Protein AF-A0A409X4N0-F1 (afdb_monomer)

Structure (mmCIF, N/CA/C/O backbone):
data_AF-A0A409X4N0-F1
#
_entry.id   AF-A0A409X4N0-F1
#
loop_
_atom_site.group_PDB
_atom_site.id
_atom_site.type_symbol
_atom_site.label_atom_id
_atom_site.label_alt_id
_atom_site.label_comp_id
_atom_site.label_asym_id
_atom_site.label_entity_id
_atom_site.label_seq_id
_atom_site.pdbx_PDB_ins_code
_atom_site.Cartn_x
_atom_site.Cartn_y
_atom_site.Cartn_z
_atom_site.occupancy
_atom_site.B_iso_or_equiv
_atom_site.auth_seq_id
_atom_site.auth_comp_id
_atom_site.auth_asym_id
_atom_site.auth_atom_id
_atom_site.pdbx_PDB_model_num
ATOM 1 N N . MET A 1 1 ? 10.939 -9.815 -24.290 1.00 54.25 1 MET A N 1
ATOM 2 C CA . MET A 1 1 ? 10.694 -10.052 -22.853 1.00 54.25 1 MET A CA 1
ATOM 3 C C . MET A 1 1 ? 10.946 -8.741 -22.140 1.00 54.25 1 MET A C 1
ATOM 5 O O . MET A 1 1 ? 11.947 -8.122 -22.487 1.00 54.25 1 MET A O 1
ATOM 9 N N . PRO A 1 2 ? 10.047 -8.267 -21.263 1.00 66.56 2 PRO A N 1
ATOM 10 C CA . PRO A 1 2 ? 10.324 -7.069 -20.478 1.00 66.56 2 PRO A CA 1
ATOM 11 C C . PRO A 1 2 ? 11.626 -7.279 -19.693 1.00 66.56 2 PRO A C 1
ATOM 13 O O . PRO A 1 2 ? 11.880 -8.379 -19.197 1.00 66.56 2 PRO A O 1
ATOM 16 N N . ASN A 1 3 ? 12.479 -6.254 -19.643 1.00 82.56 3 ASN A N 1
ATOM 17 C CA . ASN A 1 3 ? 13.713 -6.270 -18.858 1.00 82.56 3 ASN A CA 1
ATOM 18 C C . ASN A 1 3 ? 13.348 -6.136 -17.378 1.00 82.56 3 ASN A C 1
ATOM 20 O O . ASN A 1 3 ? 13.372 -5.048 -16.811 1.00 82.56 3 ASN A O 1
ATOM 24 N N . LEU A 1 4 ? 12.941 -7.252 -16.785 1.00 90.44 4 LEU A N 1
ATOM 25 C CA . LEU A 1 4 ? 12.539 -7.318 -15.389 1.00 90.44 4 LEU A CA 1
ATOM 26 C C . LEU A 1 4 ? 13.761 -7.148 -14.492 1.00 90.44 4 LEU A C 1
ATOM 28 O O . LEU A 1 4 ? 14.797 -7.786 -14.698 1.00 90.44 4 LEU A O 1
ATOM 32 N N . LEU A 1 5 ? 13.624 -6.300 -13.479 1.00 92.38 5 LEU A N 1
ATOM 33 C CA . LEU A 1 5 ? 14.653 -6.113 -12.472 1.00 92.38 5 LEU A CA 1
ATOM 34 C C . LEU A 1 5 ? 14.622 -7.291 -11.498 1.00 92.38 5 LEU A C 1
ATOM 36 O O . LEU A 1 5 ? 13.558 -7.781 -11.115 1.00 92.38 5 LEU A O 1
ATOM 40 N N . THR A 1 6 ? 15.795 -7.746 -11.064 1.00 93.75 6 THR A N 1
ATOM 41 C CA . THR A 1 6 ? 15.869 -8.669 -9.927 1.00 93.75 6 THR A CA 1
ATOM 42 C C . THR A 1 6 ? 15.438 -7.938 -8.658 1.00 93.75 6 THR A C 1
ATOM 44 O O . THR A 1 6 ? 15.589 -6.720 -8.562 1.00 93.75 6 THR A O 1
ATOM 47 N N . GLN A 1 7 ? 14.951 -8.675 -7.656 1.00 91.81 7 GLN A N 1
ATOM 48 C CA . GLN A 1 7 ? 14.554 -8.084 -6.374 1.00 91.81 7 GLN A CA 1
ATOM 49 C C . GLN A 1 7 ? 15.674 -7.217 -5.773 1.00 91.81 7 GLN A C 1
ATOM 51 O O . GLN A 1 7 ? 15.432 -6.090 -5.358 1.00 91.81 7 GLN A O 1
ATOM 56 N N . HIS A 1 8 ? 16.917 -7.704 -5.805 1.00 94.19 8 HIS A N 1
ATOM 57 C CA . HIS A 1 8 ? 18.063 -6.966 -5.276 1.00 94.19 8 HIS A CA 1
ATOM 58 C C . HIS A 1 8 ? 18.343 -5.654 -6.031 1.00 94.19 8 HIS A C 1
ATOM 60 O O . HIS A 1 8 ? 18.728 -4.659 -5.420 1.00 94.19 8 HIS A O 1
ATOM 66 N N . GLU A 1 9 ? 18.160 -5.633 -7.355 1.00 94.94 9 GLU A N 1
ATOM 67 C CA . GLU A 1 9 ? 18.330 -4.413 -8.152 1.00 94.94 9 GLU A CA 1
ATOM 68 C C . GLU A 1 9 ? 17.191 -3.417 -7.903 1.00 94.94 9 GLU A C 1
ATOM 70 O O . GLU A 1 9 ? 17.450 -2.225 -7.749 1.00 94.94 9 GLU A O 1
ATOM 75 N N . LEU A 1 10 ? 15.951 -3.902 -7.793 1.00 93.25 10 LEU A N 1
ATOM 76 C CA . LEU A 1 10 ? 14.793 -3.087 -7.426 1.00 93.25 10 LEU A CA 1
ATOM 77 C C . LEU A 1 10 ? 15.008 -2.416 -6.063 1.00 93.25 10 LEU A C 1
ATOM 79 O O . LEU A 1 10 ? 14.938 -1.193 -5.963 1.00 93.25 1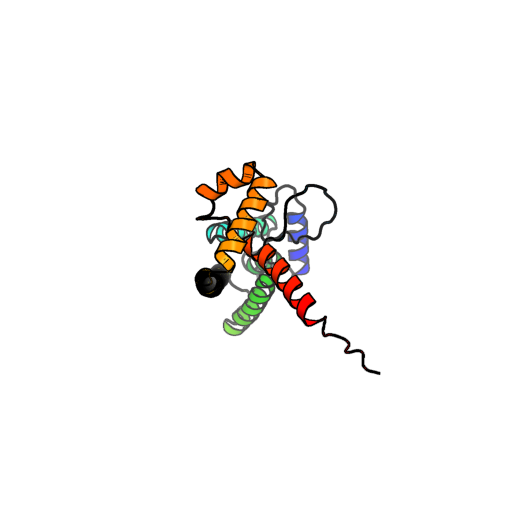0 LEU A O 1
ATOM 83 N N . GLU A 1 11 ? 15.357 -3.192 -5.034 1.00 92.19 11 GLU A N 1
ATOM 84 C CA . GLU A 1 11 ? 15.616 -2.676 -3.684 1.00 92.19 11 GLU A CA 1
ATOM 85 C C . GLU A 1 11 ? 16.748 -1.645 -3.681 1.00 92.19 11 GLU A C 1
ATOM 87 O O . GLU A 1 11 ? 16.621 -0.579 -3.079 1.00 92.19 11 GLU A O 1
ATOM 92 N N . ARG A 1 12 ? 17.844 -1.914 -4.401 1.00 93.69 12 ARG A N 1
ATOM 93 C CA . ARG A 1 12 ? 18.971 -0.982 -4.523 1.00 93.69 12 ARG A CA 1
ATOM 94 C C . ARG A 1 12 ? 18.541 0.362 -5.111 1.00 93.69 12 ARG A C 1
ATOM 96 O O . ARG A 1 12 ? 18.966 1.406 -4.608 1.00 93.69 12 ARG A O 1
ATOM 103 N N . ARG A 1 13 ? 17.724 0.352 -6.169 1.00 93.00 13 ARG A N 1
ATOM 104 C CA . ARG A 1 13 ? 17.227 1.580 -6.808 1.00 93.00 13 ARG A CA 1
ATOM 105 C C . ARG A 1 13 ? 16.288 2.352 -5.892 1.00 93.00 13 ARG A C 1
ATOM 107 O O . ARG A 1 13 ? 16.496 3.548 -5.704 1.00 93.00 13 ARG A O 1
ATOM 114 N N . LEU A 1 14 ? 15.340 1.666 -5.255 1.00 90.06 14 LEU A N 1
ATOM 115 C CA . LEU A 1 14 ? 14.408 2.294 -4.318 1.00 90.06 14 LEU A CA 1
ATOM 116 C C . LEU A 1 14 ? 15.128 2.884 -3.106 1.00 90.06 14 LEU A C 1
ATOM 118 O O . LEU A 1 14 ? 14.854 4.019 -2.731 1.00 90.06 14 LEU A O 1
ATOM 122 N N . LEU A 1 15 ? 16.107 2.178 -2.535 1.00 88.81 15 LEU A N 1
ATOM 123 C CA . LEU A 1 15 ? 16.914 2.704 -1.431 1.00 88.81 15 LEU A CA 1
ATOM 124 C C . LEU A 1 15 ? 17.677 3.967 -1.843 1.00 88.81 15 LEU A C 1
ATOM 126 O O . LEU A 1 15 ? 17.677 4.958 -1.111 1.00 88.81 15 LEU A O 1
ATOM 130 N N . ARG A 1 16 ? 18.273 3.974 -3.041 1.00 88.56 16 ARG A N 1
ATOM 131 C CA . ARG A 1 16 ? 18.931 5.168 -3.587 1.00 88.56 16 ARG A CA 1
ATOM 132 C C . ARG A 1 16 ? 17.949 6.327 -3.759 1.00 88.56 16 ARG A C 1
ATOM 134 O O . ARG A 1 16 ? 18.303 7.456 -3.428 1.00 88.56 16 ARG A O 1
ATOM 141 N N . TRP A 1 17 ? 16.738 6.050 -4.239 1.00 86.75 17 TRP A N 1
ATOM 142 C CA . TRP A 1 17 ? 15.684 7.051 -4.386 1.00 86.75 17 TRP A CA 1
ATOM 143 C C . TRP A 1 17 ? 15.259 7.611 -3.025 1.00 86.75 17 TRP A C 1
ATOM 145 O O . TRP A 1 17 ? 15.303 8.822 -2.847 1.00 86.75 17 TRP A O 1
ATOM 155 N N . THR A 1 18 ? 15.000 6.765 -2.019 1.00 84.56 18 THR A N 1
ATOM 156 C CA . THR A 1 18 ? 14.634 7.202 -0.652 1.00 84.56 18 THR A CA 1
ATOM 157 C C . THR A 1 18 ? 15.699 8.039 0.055 1.00 84.56 18 THR A C 1
ATOM 159 O O . THR A 1 18 ? 15.373 8.825 0.941 1.00 84.56 18 THR A O 1
ATOM 162 N N . GLY A 1 19 ? 16.970 7.898 -0.333 1.00 79.44 19 GLY A N 1
ATOM 163 C CA . GLY A 1 19 ? 18.065 8.736 0.159 1.00 79.44 19 GLY A CA 1
ATOM 164 C C . GLY A 1 19 ? 18.111 10.140 -0.459 1.00 79.44 19 GLY A C 1
ATOM 165 O O . GLY A 1 19 ? 18.920 10.962 -0.029 1.00 79.44 19 GLY A O 1
ATOM 166 N N . SER A 1 20 ? 17.278 10.424 -1.465 1.00 78.88 20 SER A N 1
ATOM 167 C CA . SER A 1 20 ? 17.187 11.731 -2.118 1.00 78.88 20 SER A CA 1
ATOM 168 C C . SER A 1 20 ? 16.392 12.727 -1.272 1.00 78.88 20 SER A C 1
ATOM 170 O O . SER A 1 20 ? 15.391 12.391 -0.643 1.00 78.88 20 SER A O 1
ATOM 172 N N . SER A 1 21 ? 16.796 13.998 -1.302 1.00 69.06 21 SER A N 1
ATOM 173 C CA . SER A 1 21 ? 16.109 15.098 -0.608 1.00 69.06 21 SER A CA 1
ATOM 174 C C . SER A 1 21 ? 14.713 15.412 -1.159 1.00 69.06 21 SER A C 1
ATOM 176 O O . SER A 1 21 ? 13.980 16.188 -0.551 1.00 69.06 21 SER A O 1
ATOM 178 N N . LEU A 1 22 ? 14.353 14.832 -2.306 1.00 65.75 22 LEU A N 1
ATOM 179 C CA . LEU A 1 22 ? 13.091 15.068 -3.009 1.00 65.75 22 LEU A CA 1
ATOM 180 C C . LEU A 1 22 ? 11.971 14.103 -2.595 1.00 65.75 22 LEU A C 1
ATOM 182 O O . LEU A 1 22 ? 10.848 14.252 -3.069 1.00 65.75 22 LEU A O 1
ATOM 186 N N . VAL A 1 23 ? 12.251 13.129 -1.724 1.00 66.06 23 VAL A N 1
ATOM 187 C CA . VAL A 1 23 ? 11.271 12.102 -1.352 1.00 66.06 23 VAL A CA 1
ATOM 188 C C . VAL A 1 23 ? 10.312 12.617 -0.278 1.00 66.06 23 VAL A C 1
ATOM 190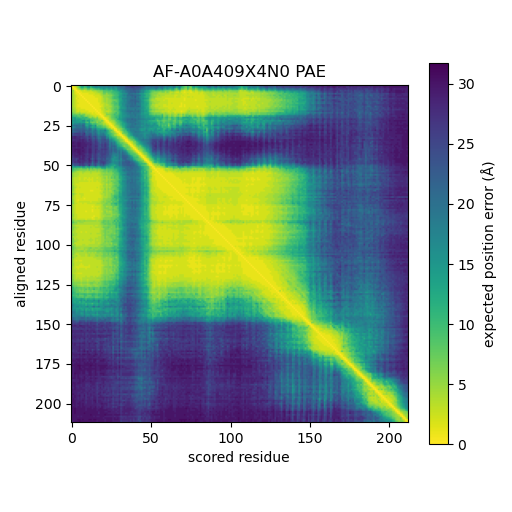 O O . VAL A 1 23 ? 10.757 12.970 0.821 1.00 66.06 23 VAL A O 1
ATOM 193 N N . PRO A 1 24 ? 8.991 12.637 -0.543 1.00 63.56 24 PRO A N 1
ATOM 194 C CA . PRO A 1 24 ? 8.014 12.994 0.472 1.00 63.56 24 PRO A CA 1
ATOM 195 C C . PRO A 1 24 ? 8.033 11.960 1.608 1.00 63.56 24 PRO A C 1
ATOM 197 O O . PRO A 1 24 ? 7.937 10.755 1.377 1.00 63.56 24 PRO A O 1
ATOM 200 N N . ARG A 1 25 ? 8.150 12.424 2.857 1.00 61.56 25 ARG A N 1
ATOM 201 C CA . ARG A 1 25 ? 8.042 11.561 4.041 1.00 61.56 25 ARG A CA 1
ATOM 202 C C . ARG A 1 25 ? 6.578 11.424 4.430 1.00 61.56 25 ARG A C 1
ATOM 204 O O . ARG A 1 25 ? 5.942 12.420 4.772 1.00 61.56 25 ARG A O 1
ATOM 211 N N . TYR A 1 26 ? 6.054 10.204 4.383 1.00 51.50 26 TYR A N 1
ATOM 212 C CA . TYR A 1 26 ? 4.672 9.925 4.760 1.00 51.50 26 TYR A CA 1
ATOM 213 C C . TYR A 1 26 ? 4.580 9.320 6.168 1.00 51.50 26 TYR A C 1
ATOM 215 O O . TYR A 1 26 ? 5.348 8.415 6.497 1.00 51.50 26 TYR A O 1
ATOM 223 N N . PRO A 1 27 ? 3.608 9.763 6.989 1.00 50.09 27 PRO A N 1
ATOM 224 C CA . PRO A 1 27 ? 3.460 9.336 8.383 1.00 50.09 27 PRO A CA 1
ATOM 225 C C . PRO A 1 27 ? 3.051 7.863 8.546 1.00 50.09 27 PRO A C 1
ATOM 227 O O . PRO A 1 27 ? 3.147 7.329 9.646 1.00 50.09 27 PRO A O 1
ATOM 230 N N . PHE A 1 28 ? 2.648 7.182 7.468 1.00 47.69 28 PHE A N 1
ATOM 231 C CA . PHE A 1 28 ? 2.398 5.736 7.466 1.00 47.69 28 PHE A CA 1
ATOM 232 C C . PHE A 1 28 ? 3.683 4.894 7.634 1.00 47.69 28 PHE A C 1
ATOM 234 O O . PHE A 1 28 ? 3.588 3.680 7.804 1.00 47.69 28 PHE A O 1
ATOM 241 N N . PHE A 1 29 ? 4.873 5.515 7.582 1.00 47.31 29 PHE A N 1
ATOM 242 C CA . PHE A 1 29 ? 6.166 4.819 7.483 1.00 47.31 29 PHE A CA 1
ATOM 243 C C . PHE A 1 29 ? 7.183 5.137 8.586 1.00 47.31 29 PHE A C 1
ATOM 245 O O . PHE A 1 29 ? 8.236 4.498 8.618 1.00 47.31 29 PHE A O 1
ATOM 252 N N . ASP A 1 30 ? 6.897 6.058 9.510 1.00 39.72 30 ASP A N 1
ATOM 253 C CA . ASP A 1 30 ? 7.799 6.319 10.635 1.00 39.72 30 ASP A CA 1
ATOM 254 C C . ASP A 1 30 ? 7.531 5.324 11.775 1.00 39.72 30 ASP A C 1
ATOM 256 O O . ASP A 1 30 ? 6.522 5.388 12.477 1.00 39.72 30 ASP A O 1
ATOM 260 N N . SER A 1 31 ? 8.466 4.392 11.980 1.00 37.12 31 SER A N 1
ATOM 261 C CA . SER A 1 31 ? 8.562 3.667 13.250 1.00 37.12 31 SER A CA 1
ATOM 262 C C . SER A 1 31 ? 9.133 4.604 14.324 1.00 37.12 31 SER A C 1
ATOM 264 O O . SER A 1 31 ? 10.061 5.357 14.027 1.00 37.12 31 SER A O 1
ATOM 266 N N . PRO A 1 32 ? 8.688 4.528 15.592 1.00 39.56 32 PRO A N 1
ATOM 267 C CA . PRO A 1 32 ? 9.195 5.359 16.693 1.00 39.56 32 PRO A CA 1
ATOM 268 C C . PRO A 1 32 ? 10.659 5.074 17.110 1.00 39.56 32 PRO A C 1
ATOM 270 O O . PRO A 1 32 ? 11.069 5.412 18.218 1.00 39.56 32 PRO A O 1
ATOM 273 N N . SER A 1 33 ? 11.481 4.465 16.254 1.00 44.62 33 SER A N 1
ATOM 274 C CA . SER A 1 33 ? 12.851 4.057 16.565 1.00 44.62 33 SER A CA 1
ATOM 275 C C . SER A 1 33 ? 13.893 4.872 15.794 1.00 44.62 33 SER A C 1
ATOM 277 O O . SER A 1 33 ? 14.649 4.339 14.985 1.00 44.62 33 SER A O 1
ATOM 279 N N . SER A 1 34 ? 13.991 6.164 16.089 1.00 34.00 34 SER A N 1
ATOM 280 C CA . SER A 1 34 ? 15.295 6.829 16.072 1.00 34.00 34 SER A CA 1
ATOM 281 C C . SER A 1 34 ? 15.384 7.751 17.280 1.00 34.00 34 SER A C 1
ATOM 283 O O . SER A 1 34 ? 14.932 8.896 17.275 1.00 34.00 34 SER A O 1
ATOM 285 N N . SER A 1 35 ? 15.937 7.214 18.360 1.00 43.81 35 SER A N 1
ATOM 286 C CA . SER A 1 35 ? 16.471 7.998 19.463 1.00 43.81 35 SER A CA 1
ATOM 287 C C . SER A 1 35 ? 17.427 9.066 18.916 1.00 43.81 35 SER A C 1
ATOM 289 O O . SER A 1 35 ? 18.250 8.772 18.054 1.00 43.81 35 SER A O 1
ATOM 291 N N . HIS A 1 36 ? 17.319 10.272 19.484 1.00 39.34 36 HIS A N 1
ATOM 292 C CA . HIS A 1 36 ? 18.104 11.492 19.231 1.00 39.34 36 HIS A CA 1
ATOM 293 C C . HIS A 1 36 ? 17.496 12.521 18.268 1.00 39.34 36 HIS A C 1
ATOM 295 O O . HIS A 1 36 ? 18.095 12.875 17.266 1.00 39.34 36 HIS A O 1
ATOM 301 N N . THR A 1 37 ? 16.386 13.136 18.681 1.00 34.84 37 THR A N 1
ATOM 302 C CA . THR A 1 37 ? 16.318 14.609 18.751 1.00 34.84 37 THR A CA 1
ATOM 303 C C . THR A 1 37 ? 15.255 15.011 19.765 1.00 34.84 37 THR A C 1
ATOM 305 O O . THR A 1 37 ? 14.089 14.652 19.643 1.00 34.84 37 THR A O 1
ATOM 308 N N . SER A 1 38 ? 15.684 15.720 20.804 1.00 36.00 38 SER A N 1
ATOM 309 C CA . SER A 1 38 ? 14.849 16.213 21.892 1.00 36.00 38 SER A CA 1
ATOM 310 C C . SER A 1 38 ? 13.883 17.291 21.398 1.00 36.00 38 SER A C 1
ATOM 312 O O . SER A 1 38 ? 14.220 18.468 21.424 1.00 36.00 38 SER A O 1
ATOM 314 N N . TYR A 1 39 ? 12.675 16.901 20.999 1.00 32.56 39 TYR A N 1
ATOM 315 C CA . TYR A 1 39 ? 11.511 17.782 21.034 1.00 32.56 39 TYR A CA 1
ATOM 316 C C . TYR A 1 39 ? 10.329 17.013 21.617 1.00 32.56 39 TYR A C 1
ATOM 318 O O . TYR A 1 39 ? 9.879 15.994 21.103 1.00 32.56 39 TYR A O 1
ATOM 326 N N . SER A 1 40 ? 9.888 17.495 22.767 1.00 34.75 40 SER A N 1
ATOM 327 C CA . SER A 1 40 ? 8.794 16.988 23.574 1.00 34.75 40 SER A CA 1
ATOM 328 C C . SER A 1 40 ? 7.456 17.186 22.868 1.00 34.75 40 SER A C 1
ATOM 330 O O . SER A 1 40 ? 6.981 18.313 22.804 1.00 34.75 40 SER A O 1
ATOM 332 N N . TYR A 1 41 ? 6.812 16.096 22.443 1.00 33.00 41 TYR A N 1
ATOM 333 C CA . TYR A 1 41 ? 5.353 16.012 22.332 1.00 33.00 41 TYR A CA 1
ATOM 334 C C . TYR A 1 41 ? 4.843 14.622 22.732 1.00 33.00 41 TYR A C 1
ATOM 336 O O . TYR A 1 41 ? 5.563 13.627 22.712 1.00 33.00 41 TYR A O 1
ATOM 344 N N . ALA A 1 42 ? 3.606 14.628 23.217 1.00 35.72 42 ALA A N 1
ATOM 345 C CA . ALA A 1 42 ? 2.988 13.641 24.083 1.00 35.72 42 ALA A CA 1
ATOM 346 C C . ALA A 1 42 ? 2.635 12.301 23.410 1.00 35.72 42 ALA A C 1
ATOM 348 O O . ALA A 1 42 ? 2.077 12.266 22.322 1.00 35.72 42 ALA A O 1
ATOM 349 N N . ALA A 1 43 ? 2.900 11.233 24.167 1.00 32.97 43 ALA A N 1
ATOM 350 C CA . ALA A 1 43 ? 2.096 10.026 24.369 1.00 32.97 43 ALA A CA 1
ATOM 351 C C . ALA A 1 43 ? 1.340 9.404 23.173 1.00 32.97 43 ALA A C 1
ATOM 353 O O . ALA A 1 43 ? 0.299 9.891 22.744 1.00 32.97 43 ALA A O 1
ATOM 354 N N . SER A 1 44 ? 1.792 8.199 22.808 1.00 36.00 44 SER A N 1
ATOM 355 C CA . SER A 1 44 ? 0.953 7.037 22.482 1.00 36.00 44 SER A CA 1
ATOM 356 C C . SER A 1 44 ? -0.232 7.297 21.546 1.00 36.00 44 SER A C 1
ATOM 358 O O . SER A 1 44 ? -1.386 7.150 21.945 1.00 36.00 44 SER A O 1
ATOM 360 N N . GLN A 1 45 ? 0.048 7.618 20.284 1.00 33.81 45 GLN A N 1
ATOM 361 C CA . GLN A 1 45 ? -0.933 7.425 19.221 1.00 33.81 45 GLN A CA 1
ATOM 362 C C . GLN A 1 45 ? -0.761 6.033 18.628 1.00 33.81 45 GLN A C 1
ATOM 364 O O . GLN A 1 45 ? 0.282 5.669 18.098 1.00 33.81 45 GLN A O 1
ATOM 369 N N . SER A 1 46 ? -1.813 5.237 18.738 1.00 34.03 46 SER A N 1
ATOM 370 C CA . SER A 1 46 ? -2.045 4.063 17.913 1.00 34.03 46 SER A CA 1
ATOM 371 C C . SER A 1 46 ? -1.972 4.510 16.447 1.00 34.03 46 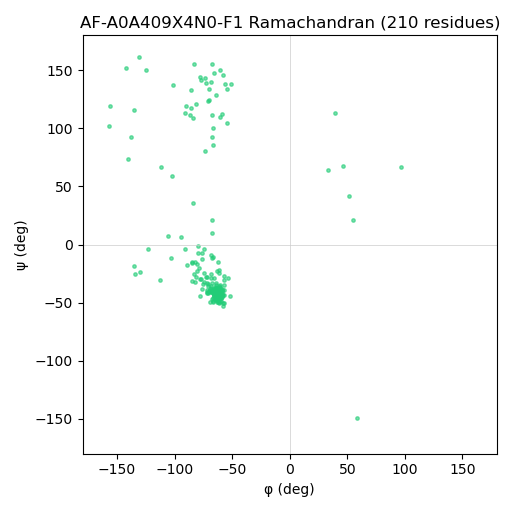SER A C 1
ATOM 373 O O . SER A 1 46 ? -2.885 5.168 15.961 1.00 34.03 46 SER A O 1
ATOM 375 N N . HIS A 1 47 ? -0.875 4.202 15.752 1.00 42.66 47 HIS A N 1
ATOM 376 C CA . HIS A 1 47 ? -0.567 4.690 14.396 1.00 42.66 47 HIS A CA 1
ATOM 377 C C . HIS A 1 47 ? -1.500 4.161 13.286 1.00 42.66 47 HIS A C 1
ATOM 379 O O . HIS A 1 47 ? -1.278 4.427 12.112 1.00 42.66 47 HIS A O 1
ATOM 385 N N . LEU A 1 48 ? -2.598 3.490 13.641 1.00 41.97 48 LEU A N 1
ATOM 386 C CA . LEU A 1 48 ? -3.739 3.254 12.751 1.00 41.97 48 LEU A CA 1
ATOM 387 C C . LEU A 1 48 ? -4.700 4.455 12.748 1.00 41.97 48 LEU A C 1
ATOM 389 O O . LEU A 1 48 ? -5.918 4.286 12.704 1.00 41.97 48 LEU A O 1
ATOM 393 N N . ALA A 1 49 ? -4.165 5.675 12.838 1.00 40.91 49 ALA A N 1
ATOM 394 C CA . ALA A 1 49 ? -4.941 6.900 12.740 1.00 40.91 49 ALA A CA 1
ATOM 395 C C . ALA A 1 49 ? -5.500 7.024 11.317 1.00 40.91 49 ALA A C 1
ATOM 397 O O . ALA A 1 49 ? -4.878 7.630 10.458 1.00 40.91 49 ALA A O 1
ATOM 398 N N . SER A 1 50 ? -6.658 6.394 11.089 1.00 47.38 50 SER A N 1
ATOM 399 C CA . SER A 1 50 ? -7.658 6.720 10.072 1.00 47.38 50 SER A CA 1
ATOM 400 C C . SER A 1 50 ? -7.066 7.277 8.775 1.00 47.38 50 SER A C 1
ATOM 402 O O . SER A 1 50 ? -7.314 8.436 8.446 1.00 47.38 50 SER A O 1
ATOM 404 N N . GLY A 1 51 ? -6.280 6.476 8.047 1.00 56.00 51 GLY A N 1
ATOM 405 C CA . GLY A 1 51 ? -5.831 6.868 6.714 1.00 56.00 51 GLY A CA 1
ATOM 406 C C . GLY A 1 51 ? -7.064 7.110 5.852 1.00 56.00 51 GLY A C 1
ATOM 407 O O . GLY A 1 51 ? -7.829 6.173 5.601 1.00 56.00 51 GLY A O 1
ATOM 408 N N . SER A 1 52 ? -7.302 8.367 5.468 1.00 70.31 52 SER A N 1
ATOM 409 C CA . SER A 1 52 ? -8.378 8.680 4.535 1.00 70.31 52 SER A CA 1
ATOM 410 C C . SER A 1 52 ? -8.099 7.939 3.229 1.00 70.31 52 SER A C 1
ATOM 412 O O . SER A 1 52 ? -6.942 7.734 2.851 1.00 70.31 52 SER A O 1
ATOM 414 N N . ILE A 1 53 ? -9.147 7.565 2.496 1.00 77.56 53 ILE A N 1
ATOM 415 C CA . ILE A 1 53 ? -8.997 7.029 1.137 1.00 77.56 53 ILE A CA 1
ATOM 416 C C . ILE A 1 53 ? -8.168 7.980 0.250 1.00 77.56 53 ILE A C 1
ATOM 418 O O . ILE A 1 53 ? -7.442 7.536 -0.638 1.00 77.56 53 ILE A O 1
ATOM 422 N N . ASP A 1 54 ? -8.218 9.283 0.538 1.00 81.19 54 ASP A N 1
ATOM 423 C CA . ASP A 1 54 ? -7.424 10.314 -0.129 1.00 81.19 54 ASP A CA 1
ATOM 424 C C . ASP A 1 54 ? -5.927 10.184 0.166 1.00 81.19 54 ASP A C 1
ATOM 426 O O . ASP A 1 54 ? -5.107 10.316 -0.744 1.00 81.19 54 ASP A O 1
ATOM 430 N N . ASP A 1 55 ? -5.562 9.853 1.407 1.00 84.88 55 ASP A N 1
ATOM 431 C CA . ASP A 1 55 ? -4.169 9.627 1.795 1.00 84.88 55 ASP A CA 1
ATOM 432 C C . ASP A 1 55 ? -3.603 8.387 1.097 1.00 84.88 55 ASP A C 1
ATOM 434 O O . ASP A 1 55 ? -2.460 8.394 0.640 1.00 84.88 55 ASP A O 1
ATOM 438 N N . LEU A 1 56 ? -4.427 7.343 0.951 1.00 87.50 56 LEU A N 1
ATOM 439 C CA . LEU A 1 56 ? -4.059 6.140 0.210 1.00 87.50 56 LEU A CA 1
ATOM 440 C C . LEU A 1 56 ? -3.861 6.432 -1.282 1.00 87.50 56 LEU A C 1
ATOM 442 O O . LEU A 1 56 ? -2.886 5.972 -1.872 1.00 87.50 56 LEU A O 1
ATOM 446 N N . ASN A 1 57 ? -4.760 7.201 -1.904 1.00 90.88 57 ASN A N 1
ATOM 447 C CA . ASN A 1 57 ? -4.624 7.578 -3.313 1.00 90.88 57 ASN A CA 1
ATOM 448 C C . ASN A 1 57 ? -3.372 8.427 -3.552 1.00 90.88 57 ASN A C 1
ATOM 450 O O . ASN A 1 57 ? -2.666 8.209 -4.535 1.00 90.88 57 ASN A O 1
ATOM 454 N N . ARG A 1 58 ? -3.080 9.365 -2.644 1.00 89.25 58 ARG A N 1
ATOM 455 C CA . ARG A 1 58 ? -1.851 10.155 -2.695 1.00 89.25 58 ARG A CA 1
ATOM 456 C C . ARG A 1 58 ? -0.623 9.252 -2.605 1.00 89.25 58 ARG A C 1
ATOM 458 O O . ARG A 1 58 ? 0.230 9.324 -3.477 1.00 89.25 58 ARG A O 1
ATOM 465 N N . TRP A 1 59 ? -0.594 8.341 -1.634 1.00 89.62 59 TRP A N 1
ATOM 466 C CA . TRP A 1 59 ? 0.506 7.392 -1.484 1.00 89.62 59 TRP A CA 1
ATOM 467 C C . TRP A 1 59 ? 0.710 6.504 -2.723 1.00 89.62 59 TRP A C 1
ATOM 469 O O . TRP A 1 59 ? 1.842 6.304 -3.157 1.00 89.62 59 TRP A O 1
ATOM 479 N N . LEU A 1 60 ? -0.371 5.999 -3.328 1.00 93.88 60 LEU A N 1
ATOM 480 C CA . LEU A 1 60 ? -0.297 5.214 -4.566 1.00 93.88 60 LEU A CA 1
ATOM 481 C C . LEU A 1 60 ? 0.347 6.006 -5.710 1.00 93.88 60 LEU A C 1
ATOM 483 O O . LEU A 1 60 ? 1.129 5.444 -6.473 1.00 93.88 60 LEU A O 1
ATOM 487 N N . TYR A 1 61 ? 0.047 7.302 -5.806 1.00 93.75 61 TYR A N 1
ATOM 488 C CA . TYR A 1 61 ? 0.680 8.186 -6.780 1.00 93.75 61 TYR A CA 1
ATOM 489 C C . TYR A 1 61 ? 2.183 8.348 -6.514 1.00 93.75 61 TYR A C 1
ATOM 491 O O . TYR A 1 61 ? 2.978 8.303 -7.448 1.00 93.75 61 TYR A O 1
ATOM 499 N N . ASP A 1 62 ? 2.607 8.468 -5.254 1.00 89.94 62 ASP A N 1
ATOM 500 C CA . ASP A 1 62 ? 4.038 8.553 -4.934 1.00 89.94 62 ASP A CA 1
ATOM 501 C C . ASP A 1 62 ? 4.785 7.251 -5.232 1.00 89.94 62 ASP A C 1
ATOM 503 O O . ASP A 1 62 ? 5.944 7.289 -5.633 1.00 89.94 62 ASP A O 1
ATOM 507 N N . VAL A 1 63 ? 4.129 6.098 -5.071 1.00 93.12 63 VAL A N 1
ATOM 508 C CA . VAL A 1 63 ? 4.682 4.801 -5.485 1.00 93.12 63 VAL A CA 1
ATOM 509 C C . VAL A 1 63 ? 4.872 4.753 -7.000 1.00 93.12 63 VAL A C 1
ATOM 511 O O . VAL A 1 63 ? 5.932 4.333 -7.465 1.00 93.12 63 VAL A O 1
ATOM 514 N N . GLU A 1 64 ? 3.876 5.199 -7.770 1.00 95.50 64 GLU A N 1
ATOM 515 C CA . GLU A 1 64 ? 3.970 5.290 -9.233 1.00 95.50 64 GLU A CA 1
ATOM 516 C C . GLU A 1 64 ? 5.108 6.233 -9.656 1.00 95.50 64 GLU A C 1
ATOM 518 O O . GLU A 1 64 ? 5.877 5.896 -10.558 1.00 95.50 64 GLU A O 1
ATOM 523 N N . LEU A 1 65 ? 5.256 7.371 -8.969 1.00 92.19 65 LEU A N 1
ATOM 524 C CA . LEU A 1 65 ? 6.334 8.332 -9.195 1.00 92.19 65 LEU A CA 1
ATOM 525 C C . LEU A 1 65 ? 7.709 7.737 -8.862 1.00 92.19 65 LEU A C 1
ATOM 527 O O . LEU A 1 65 ? 8.623 7.826 -9.674 1.00 92.19 65 LEU A O 1
ATOM 531 N N . ALA A 1 66 ? 7.851 7.077 -7.711 1.00 90.44 66 ALA A N 1
ATOM 532 C CA . ALA A 1 66 ? 9.099 6.435 -7.303 1.00 90.44 66 ALA A CA 1
ATOM 533 C C . ALA A 1 66 ? 9.521 5.334 -8.282 1.00 90.44 66 ALA A C 1
ATOM 535 O O . ALA A 1 66 ? 10.699 5.217 -8.625 1.00 90.44 66 ALA A O 1
ATOM 536 N N . ALA A 1 67 ? 8.561 4.530 -8.745 1.00 94.06 67 ALA A N 1
ATOM 537 C CA . ALA A 1 67 ? 8.810 3.479 -9.719 1.00 94.06 67 ALA A CA 1
ATOM 538 C C . ALA A 1 67 ? 9.236 4.059 -11.074 1.00 94.06 67 ALA A C 1
ATOM 540 O O . ALA A 1 67 ? 10.211 3.584 -11.661 1.00 94.06 67 ALA A O 1
ATOM 541 N N . HIS A 1 68 ? 8.563 5.122 -11.519 1.00 94.50 68 HIS A N 1
ATOM 542 C CA . HIS A 1 68 ? 8.906 5.843 -12.739 1.00 94.50 68 HIS A CA 1
ATOM 543 C C . HIS A 1 68 ? 10.312 6.462 -12.664 1.00 94.50 68 HIS A C 1
ATOM 545 O O . HIS A 1 68 ? 11.129 6.226 -13.548 1.00 94.50 68 HIS A O 1
ATOM 551 N N . ASP A 1 69 ? 10.637 7.178 -11.584 1.00 91.38 69 ASP A N 1
ATOM 552 C CA . ASP A 1 69 ? 11.952 7.804 -11.369 1.00 91.38 69 ASP A CA 1
ATOM 553 C C . ASP A 1 69 ? 13.104 6.788 -11.270 1.00 91.38 69 ASP A C 1
ATOM 555 O O . ASP A 1 69 ? 14.268 7.130 -11.487 1.00 91.38 69 ASP A O 1
ATOM 559 N N . CYS A 1 70 ? 12.796 5.539 -10.912 1.00 92.38 70 CYS A N 1
ATOM 560 C CA . CYS A 1 70 ? 13.760 4.444 -10.810 1.00 92.38 70 CYS A CA 1
ATOM 561 C C . CYS A 1 70 ? 13.858 3.588 -12.087 1.00 92.38 70 CYS A C 1
ATOM 563 O O . CYS A 1 70 ? 14.535 2.549 -12.066 1.00 92.38 70 CYS A O 1
ATOM 565 N N . ASP A 1 71 ? 13.180 3.981 -13.171 1.00 95.25 71 ASP A N 1
ATOM 566 C CA . ASP A 1 71 ? 13.063 3.213 -14.415 1.00 95.25 71 ASP A CA 1
ATOM 567 C C . ASP A 1 71 ? 12.601 1.762 -14.163 1.00 95.25 71 ASP A C 1
ATOM 569 O O . ASP A 1 71 ? 13.155 0.802 -14.713 1.00 95.25 71 ASP A O 1
ATOM 573 N N . ILE A 1 72 ? 11.637 1.580 -13.255 1.00 94.94 72 ILE A N 1
ATOM 574 C CA . ILE A 1 72 ? 11.070 0.269 -12.921 1.00 94.94 72 ILE A CA 1
ATOM 575 C C . ILE A 1 72 ? 9.945 -0.039 -13.921 1.00 94.94 72 ILE A C 1
ATOM 577 O O . ILE A 1 72 ? 9.106 0.822 -14.177 1.00 94.94 72 ILE A O 1
ATOM 581 N N . PRO A 1 73 ? 9.891 -1.250 -14.504 1.00 95.44 73 PRO A N 1
ATOM 582 C CA . PRO A 1 73 ? 8.810 -1.623 -15.410 1.00 95.44 73 PRO A CA 1
ATOM 583 C C . PRO A 1 73 ? 7.462 -1.700 -14.675 1.00 95.44 73 PRO A C 1
ATOM 585 O O . PRO A 1 73 ? 7.397 -2.088 -13.506 1.00 95.44 73 PRO A O 1
ATOM 588 N N . MET A 1 74 ? 6.373 -1.364 -15.374 1.00 94.69 74 MET A N 1
ATOM 589 C CA . MET A 1 74 ? 5.021 -1.278 -14.800 1.00 94.69 74 MET A CA 1
ATOM 590 C C . MET A 1 74 ? 4.561 -2.594 -14.151 1.00 94.69 74 MET A C 1
ATOM 592 O O . MET A 1 74 ? 3.840 -2.590 -13.155 1.00 94.69 74 MET A O 1
ATOM 596 N N . GLU A 1 75 ? 5.034 -3.727 -14.666 1.00 95.25 75 GLU A N 1
ATOM 597 C CA . GLU A 1 75 ? 4.774 -5.066 -14.137 1.00 95.25 75 GLU A CA 1
ATOM 598 C 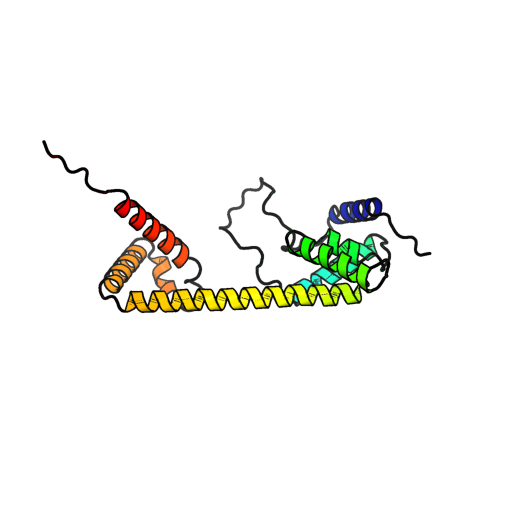C . GLU A 1 75 ? 5.294 -5.264 -12.702 1.00 95.25 75 GLU A C 1
ATOM 600 O O . GLU A 1 75 ? 4.803 -6.138 -11.990 1.00 95.25 75 GLU A O 1
ATOM 605 N N . GLN A 1 76 ? 6.261 -4.451 -12.263 1.00 96.06 76 GLN A N 1
ATOM 606 C CA . GLN A 1 76 ? 6.874 -4.516 -10.933 1.00 96.06 76 GLN A CA 1
ATOM 607 C C . GLN A 1 76 ? 6.409 -3.394 -9.995 1.00 96.06 76 GLN A C 1
ATOM 609 O O . GLN A 1 76 ? 6.909 -3.288 -8.879 1.00 96.06 76 GLN A O 1
ATOM 614 N N . TYR A 1 77 ? 5.427 -2.573 -10.379 1.00 96.62 77 TYR A N 1
ATOM 615 C CA . TYR A 1 77 ? 4.922 -1.504 -9.500 1.00 96.62 77 TYR A CA 1
ATOM 616 C C . TYR A 1 77 ? 4.352 -2.060 -8.191 1.00 96.62 77 TYR A C 1
ATOM 618 O O . TYR A 1 77 ? 4.546 -1.483 -7.123 1.00 96.62 77 TYR A O 1
ATOM 626 N N . THR A 1 78 ? 3.733 -3.239 -8.246 1.00 97.12 78 THR A N 1
ATOM 627 C CA . THR A 1 78 ? 3.267 -3.946 -7.050 1.00 97.12 78 THR A CA 1
ATOM 628 C C . THR A 1 78 ? 4.418 -4.330 -6.116 1.00 97.12 78 THR A C 1
ATOM 630 O O . THR A 1 78 ? 4.277 -4.223 -4.899 1.00 97.12 78 THR A O 1
ATOM 633 N N . ASP A 1 79 ? 5.575 -4.728 -6.655 1.00 95.50 79 ASP A N 1
ATOM 634 C CA . ASP A 1 79 ? 6.769 -5.010 -5.848 1.00 95.50 79 ASP A CA 1
ATOM 635 C C . ASP A 1 79 ? 7.269 -3.754 -5.134 1.00 95.50 79 ASP A C 1
ATOM 637 O O . ASP A 1 79 ? 7.613 -3.808 -3.953 1.00 95.50 79 ASP A O 1
ATOM 641 N N . VAL A 1 80 ? 7.252 -2.614 -5.831 1.00 95.25 80 VAL A N 1
ATOM 642 C CA . VAL A 1 80 ? 7.615 -1.310 -5.264 1.00 95.25 80 VAL A CA 1
ATOM 643 C C . VAL A 1 80 ? 6.665 -0.928 -4.131 1.00 95.25 80 VAL A C 1
ATOM 645 O O . VAL A 1 80 ? 7.112 -0.562 -3.046 1.00 95.25 80 VAL A O 1
ATOM 648 N N . ALA A 1 81 ? 5.355 -1.058 -4.348 1.00 95.25 81 ALA A N 1
ATOM 649 C CA . ALA A 1 81 ? 4.357 -0.767 -3.327 1.00 95.25 81 ALA A CA 1
ATOM 650 C C . ALA A 1 81 ? 4.572 -1.627 -2.078 1.00 95.25 81 ALA A C 1
ATOM 652 O O . ALA A 1 81 ? 4.671 -1.100 -0.972 1.00 95.25 81 ALA A O 1
ATOM 653 N N . ILE A 1 82 ? 4.709 -2.944 -2.261 1.00 94.25 82 ILE A N 1
ATOM 654 C CA . ILE A 1 82 ? 4.940 -3.893 -1.171 1.00 94.25 82 ILE A CA 1
ATOM 655 C C . ILE A 1 82 ? 6.249 -3.585 -0.436 1.00 94.25 82 ILE A C 1
ATOM 657 O O . ILE A 1 82 ? 6.266 -3.649 0.789 1.00 94.25 82 ILE A O 1
ATOM 661 N N . PHE A 1 83 ? 7.321 -3.203 -1.135 1.00 91.75 83 PHE A N 1
ATOM 662 C CA . PHE A 1 83 ? 8.578 -2.791 -0.500 1.00 91.75 83 PHE A CA 1
ATOM 663 C C . PHE A 1 83 ? 8.382 -1.625 0.483 1.00 91.75 83 PHE A C 1
ATOM 665 O O . PHE A 1 83 ? 8.986 -1.606 1.561 1.00 91.75 83 PHE A O 1
ATOM 672 N N . PHE A 1 84 ? 7.521 -0.667 0.132 1.00 89.19 84 PHE A N 1
ATOM 673 C CA . PHE A 1 84 ? 7.225 0.471 0.994 1.00 89.19 84 PHE A CA 1
ATOM 674 C C . PHE A 1 84 ? 6.264 0.136 2.137 1.00 89.19 84 PHE A C 1
ATOM 676 O O . PHE A 1 84 ? 6.399 0.732 3.204 1.00 89.19 84 PHE A O 1
ATOM 683 N N . LEU A 1 85 ? 5.348 -0.827 1.974 1.00 88.81 85 LEU A N 1
ATOM 684 C CA . LEU A 1 85 ? 4.441 -1.254 3.048 1.00 88.81 85 LEU A CA 1
ATOM 685 C C . LEU A 1 85 ? 5.208 -1.753 4.285 1.00 88.81 85 LEU A C 1
ATOM 687 O O . LEU A 1 85 ? 6.253 -2.395 4.181 1.00 88.81 85 LEU A O 1
ATOM 691 N N . LYS A 1 86 ? 4.648 -1.509 5.474 1.00 82.25 86 LYS A N 1
ATOM 692 C CA . LYS A 1 86 ? 5.218 -1.908 6.773 1.00 82.25 86 LYS A CA 1
ATOM 693 C C . LYS A 1 86 ? 4.178 -2.606 7.650 1.00 82.25 86 LYS A C 1
ATOM 695 O O . LYS A 1 86 ? 2.977 -2.447 7.437 1.00 82.25 86 LYS A O 1
ATOM 700 N N . GLY A 1 87 ? 4.667 -3.338 8.653 1.00 84.94 87 GLY A N 1
ATOM 701 C CA . GLY A 1 87 ? 3.850 -3.999 9.675 1.00 84.94 87 GLY A CA 1
ATOM 702 C C . GLY A 1 87 ? 2.837 -4.987 9.097 1.00 84.94 87 GLY A C 1
ATOM 703 O O . GLY A 1 87 ? 3.053 -5.552 8.026 1.00 84.94 87 GLY A O 1
ATOM 704 N N . ASP A 1 88 ? 1.712 -5.137 9.790 1.00 82.94 88 ASP A N 1
ATOM 705 C CA . ASP A 1 88 ? 0.662 -6.109 9.465 1.00 82.94 88 ASP A CA 1
ATOM 706 C C . ASP A 1 88 ? 0.119 -5.946 8.035 1.00 82.94 88 ASP A C 1
ATOM 708 O O . ASP A 1 88 ? -0.177 -6.929 7.358 1.00 82.94 88 ASP A O 1
ATOM 712 N N . LEU A 1 89 ? 0.036 -4.710 7.524 1.00 84.50 89 LEU A N 1
ATOM 713 C CA . LEU A 1 89 ? -0.433 -4.457 6.159 1.00 84.50 89 LEU A CA 1
ATOM 714 C C . LEU A 1 89 ? 0.522 -5.044 5.109 1.00 84.50 89 LEU A C 1
ATOM 716 O O . LEU A 1 89 ? 0.064 -5.562 4.092 1.00 84.50 89 LEU A O 1
ATOM 720 N N . ASN A 1 90 ? 1.837 -5.005 5.350 1.00 88.06 90 ASN A N 1
ATOM 721 C CA . ASN A 1 90 ? 2.810 -5.652 4.468 1.00 88.06 90 ASN A CA 1
ATOM 722 C C . ASN A 1 90 ? 2.579 -7.166 4.417 1.00 88.06 90 ASN A C 1
ATOM 724 O O . ASN A 1 90 ? 2.492 -7.733 3.329 1.00 88.06 90 ASN A O 1
ATOM 728 N N . GLU A 1 91 ? 2.427 -7.799 5.580 1.00 87.88 91 GLU A N 1
ATOM 729 C CA . GLU A 1 91 ? 2.231 -9.247 5.694 1.00 87.88 91 GLU A CA 1
ATOM 730 C C . GLU A 1 91 ? 0.944 -9.696 4.994 1.00 87.88 91 GLU A C 1
ATOM 732 O O . GLU A 1 91 ? 0.962 -10.632 4.189 1.00 87.88 91 GLU A O 1
ATOM 737 N N . VAL A 1 92 ? -0.157 -8.969 5.218 1.00 89.12 92 VAL A N 1
ATOM 738 C CA . VAL A 1 92 ? -1.449 -9.218 4.563 1.00 89.12 92 VAL A CA 1
ATOM 739 C C . VAL A 1 92 ? -1.324 -9.105 3.045 1.00 89.12 92 VAL A C 1
ATOM 741 O O . VAL A 1 92 ? -1.800 -9.983 2.319 1.00 89.12 92 VAL A O 1
ATOM 744 N N . MET A 1 93 ? -0.657 -8.063 2.543 1.00 93.12 93 MET A N 1
ATOM 745 C CA . MET A 1 93 ? -0.495 -7.878 1.100 1.00 93.12 93 MET A CA 1
ATOM 746 C C . MET A 1 93 ? 0.459 -8.907 0.482 1.00 93.12 93 MET A C 1
ATOM 748 O O . MET A 1 93 ? 0.201 -9.378 -0.624 1.00 93.12 93 MET A O 1
ATOM 752 N N . GLN A 1 94 ? 1.506 -9.345 1.185 1.00 94.44 94 GLN A N 1
ATOM 753 C CA . GLN A 1 94 ? 2.372 -10.443 0.733 1.00 94.44 94 GLN A CA 1
ATOM 754 C C . GLN A 1 94 ? 1.612 -11.772 0.647 1.00 94.44 94 GLN A C 1
ATOM 756 O O . GLN A 1 94 ? 1.732 -12.511 -0.336 1.00 94.44 94 GLN A O 1
ATOM 761 N N . GLN A 1 95 ? 0.770 -12.067 1.639 1.00 94.50 95 GLN A N 1
ATOM 762 C CA . GLN A 1 95 ? -0.082 -13.249 1.607 1.00 94.50 95 GLN A CA 1
ATOM 763 C C . GLN A 1 95 ? -1.067 -13.179 0.436 1.00 94.50 95 GLN A C 1
ATOM 765 O O . GLN A 1 95 ? -1.148 -14.122 -0.355 1.00 94.50 95 GLN A O 1
ATOM 770 N N . ARG A 1 96 ? -1.774 -12.057 0.269 1.00 95.50 96 ARG A N 1
ATOM 771 C CA . ARG A 1 96 ? -2.724 -11.859 -0.837 1.00 95.50 96 ARG A CA 1
ATOM 772 C C . ARG A 1 96 ? -2.051 -11.945 -2.203 1.00 95.50 96 ARG A C 1
ATOM 774 O O . ARG A 1 96 ? -2.606 -12.573 -3.103 1.00 95.50 96 ARG A O 1
ATOM 781 N N . ARG A 1 97 ? -0.815 -11.458 -2.329 1.00 95.69 97 ARG A N 1
ATOM 782 C CA . ARG A 1 97 ? 0.005 -11.641 -3.532 1.00 95.69 97 ARG A CA 1
ATOM 783 C C . ARG A 1 97 ? 0.192 -13.115 -3.864 1.00 95.69 97 ARG A C 1
ATOM 785 O O . ARG A 1 97 ? -0.044 -13.515 -5.002 1.00 95.69 97 ARG A O 1
ATOM 792 N N . SER A 1 98 ? 0.605 -13.928 -2.891 1.00 95.06 98 SER A N 1
ATOM 793 C CA . SER A 1 98 ? 0.813 -15.365 -3.116 1.00 95.06 98 SER A CA 1
ATOM 794 C C . SER A 1 98 ? -0.469 -16.063 -3.595 1.00 95.06 98 SER A C 1
ATOM 796 O O . SER A 1 98 ? -0.431 -16.861 -4.533 1.00 95.06 98 SER A O 1
ATOM 798 N N . VAL A 1 99 ? -1.618 -15.684 -3.024 1.00 96.25 99 VAL A N 1
ATOM 799 C CA . VAL A 1 99 ? -2.939 -16.195 -3.407 1.00 96.25 99 VAL A CA 1
ATOM 800 C C . VAL A 1 99 ? -3.304 -15.756 -4.825 1.00 96.25 99 VAL A C 1
ATOM 802 O O . VAL A 1 99 ? -3.697 -16.599 -5.633 1.00 96.25 99 VAL A O 1
ATOM 805 N N . TYR A 1 100 ? -3.144 -14.472 -5.149 1.00 95.56 100 TYR A N 1
ATOM 806 C CA . TYR A 1 100 ? -3.458 -13.917 -6.465 1.00 95.56 100 TYR A CA 1
ATOM 807 C C . TYR A 1 100 ? -2.644 -14.598 -7.573 1.00 95.56 100 TYR A C 1
ATOM 809 O O . TYR A 1 100 ? -3.209 -15.049 -8.573 1.00 95.56 100 TYR A O 1
ATOM 817 N N . LEU A 1 101 ? -1.326 -14.730 -7.386 1.00 95.50 101 LEU A N 1
ATOM 818 C CA . LEU A 1 101 ? -0.440 -15.361 -8.370 1.00 95.50 101 LEU A CA 1
ATOM 819 C C . LEU A 1 101 ? -0.758 -16.853 -8.540 1.00 95.50 101 LEU A C 1
ATOM 821 O O . LEU A 1 101 ? -0.785 -17.356 -9.664 1.00 95.50 101 LEU A O 1
ATOM 825 N N . GLY A 1 102 ? -1.084 -17.547 -7.443 1.00 95.88 102 GLY A N 1
ATOM 826 C CA . GLY A 1 102 ? -1.510 -18.946 -7.483 1.00 95.88 102 GLY A CA 1
ATOM 827 C C . GLY A 1 102 ? -2.809 -19.164 -8.269 1.00 95.88 102 GLY A C 1
ATOM 828 O O . GLY A 1 102 ? -2.902 -20.112 -9.049 1.00 95.88 102 GLY A O 1
ATOM 829 N N . HIS A 1 103 ? -3.795 -18.274 -8.113 1.00 95.75 103 HIS A N 1
ATOM 830 C CA . HIS A 1 103 ? -5.100 -18.395 -8.777 1.00 95.75 103 HIS A CA 1
ATOM 831 C C . HIS A 1 103 ? -5.064 -17.976 -10.247 1.00 95.75 103 HIS A C 1
ATOM 833 O O . HIS A 1 103 ? -5.622 -18.659 -11.104 1.00 95.75 103 HIS A O 1
ATOM 839 N N . THR A 1 104 ? -4.409 -16.857 -10.551 1.00 95.19 104 THR A N 1
ATOM 840 C CA . THR A 1 104 ? -4.397 -16.289 -11.908 1.00 95.19 104 THR A CA 1
ATOM 841 C C . THR A 1 104 ? -3.360 -16.940 -12.819 1.00 95.19 104 THR A C 1
ATOM 843 O O . THR A 1 104 ? -3.425 -16.764 -14.035 1.00 95.19 104 THR A O 1
ATOM 846 N N . ARG A 1 105 ? -2.399 -17.689 -12.250 1.00 93.62 105 ARG A N 1
ATOM 847 C CA . ARG A 1 105 ? -1.218 -18.236 -12.945 1.00 93.62 105 ARG A CA 1
ATOM 848 C C . ARG A 1 105 ? -0.386 -17.165 -13.661 1.00 93.62 105 ARG A C 1
ATOM 850 O O . ARG A 1 105 ? 0.355 -17.472 -14.595 1.00 93.62 105 ARG A O 1
ATOM 857 N N . ARG A 1 106 ? -0.521 -15.904 -13.247 1.00 92.75 106 ARG A N 1
ATOM 858 C CA . ARG A 1 106 ? 0.284 -14.787 -13.744 1.00 92.75 106 ARG A CA 1
ATOM 859 C C . ARG A 1 106 ? 1.611 -14.740 -12.993 1.00 92.75 106 ARG A C 1
ATOM 861 O O . ARG A 1 106 ? 1.723 -15.219 -11.869 1.00 92.75 106 ARG A O 1
ATOM 868 N N . VAL A 1 107 ? 2.616 -14.146 -13.628 1.00 92.56 107 VAL A N 1
ATOM 869 C CA . VAL A 1 107 ? 3.939 -13.928 -13.015 1.00 92.56 107 VAL A CA 1
ATOM 870 C C . VAL A 1 107 ? 3.931 -12.685 -12.118 1.00 92.56 107 VAL A C 1
ATOM 872 O O . VAL A 1 107 ? 4.658 -12.627 -11.130 1.00 92.56 107 VAL A O 1
ATOM 875 N N . PHE A 1 108 ? 3.065 -11.718 -12.433 1.00 93.62 108 PHE A N 1
ATOM 876 C CA . PHE A 1 108 ? 2.952 -10.440 -11.739 1.00 93.62 108 PHE A CA 1
ATOM 877 C C . PHE A 1 108 ? 1.532 -10.207 -11.252 1.00 93.62 108 PHE A C 1
ATOM 879 O O . PHE A 1 108 ? 0.561 -10.663 -11.863 1.00 93.62 108 PHE A O 1
ATOM 886 N N . TRP A 1 109 ? 1.437 -9.469 -10.152 1.00 96.75 109 TRP A N 1
ATOM 887 C CA . TRP A 1 109 ? 0.174 -8.928 -9.692 1.00 96.75 109 TRP A CA 1
ATOM 888 C C . TRP A 1 109 ? -0.037 -7.599 -10.401 1.00 96.75 109 TRP A C 1
ATOM 890 O O . TRP A 1 109 ? 0.725 -6.657 -10.182 1.00 96.75 109 TRP A O 1
ATOM 900 N N . GLU A 1 110 ? -1.023 -7.563 -11.295 1.00 96.75 110 GLU A N 1
ATOM 901 C CA . GLU A 1 110 ? -1.350 -6.374 -12.072 1.00 96.75 110 GLU A CA 1
ATOM 902 C C . GLU A 1 110 ? -1.598 -5.173 -11.152 1.00 96.75 110 GLU A C 1
ATOM 904 O O . GLU A 1 110 ? -2.300 -5.277 -10.147 1.00 96.75 110 GLU A O 1
ATOM 909 N N . TRP A 1 111 ? -1.007 -4.029 -11.502 1.00 97.00 111 TRP A N 1
ATOM 910 C CA . TRP A 1 111 ? -1.033 -2.841 -10.653 1.00 97.00 111 TRP A CA 1
ATOM 911 C C . TRP A 1 111 ? -2.455 -2.332 -10.378 1.00 97.00 111 TRP A C 1
ATOM 913 O O . TRP A 1 111 ? -2.755 -1.898 -9.268 1.00 97.00 111 TRP A O 1
ATOM 923 N N . ALA A 1 112 ? -3.349 -2.410 -11.368 1.00 97.31 112 ALA A N 1
ATOM 924 C CA . ALA A 1 112 ? -4.754 -2.045 -11.202 1.00 97.31 112 ALA A CA 1
ATOM 925 C C . ALA A 1 112 ? -5.448 -2.926 -10.149 1.00 97.31 112 ALA A C 1
ATOM 927 O O . ALA A 1 112 ? -6.013 -2.398 -9.190 1.00 97.31 112 ALA A O 1
ATOM 928 N N . ASP A 1 113 ? -5.307 -4.248 -10.272 1.00 97.19 113 ASP A N 1
ATOM 929 C CA . ASP A 1 113 ? -5.880 -5.216 -9.333 1.00 97.19 113 ASP A CA 1
ATOM 930 C C . ASP A 1 113 ? -5.314 -5.034 -7.919 1.00 97.19 113 ASP A C 1
ATOM 932 O O . ASP A 1 113 ? -6.053 -5.089 -6.939 1.00 97.19 113 ASP A O 1
ATOM 936 N N . PHE A 1 114 ? -4.006 -4.781 -7.796 1.00 97.56 114 PHE A N 1
ATOM 937 C CA . PHE A 1 114 ? -3.380 -4.497 -6.505 1.00 97.56 114 PHE A CA 1
ATOM 938 C C . PHE A 1 114 ? -3.968 -3.240 -5.849 1.00 97.56 114 PHE A C 1
ATOM 940 O O . PHE A 1 114 ? -4.259 -3.254 -4.652 1.00 97.56 114 PHE A O 1
ATOM 947 N N . LYS A 1 115 ? -4.174 -2.156 -6.613 1.00 96.75 115 LYS A N 1
ATOM 948 C CA . LYS A 1 115 ? -4.760 -0.910 -6.090 1.00 96.75 115 LYS A CA 1
ATOM 949 C C . LYS A 1 115 ? -6.166 -1.129 -5.543 1.00 96.75 115 LYS A C 1
ATOM 951 O O . LYS A 1 115 ? -6.486 -0.612 -4.473 1.00 96.75 115 LYS A O 1
ATOM 956 N N . GLU A 1 116 ? -7.003 -1.866 -6.265 1.00 96.75 116 GLU A N 1
ATOM 957 C CA . GLU A 1 116 ? -8.358 -2.193 -5.811 1.00 96.75 116 GLU A CA 1
ATOM 958 C C . GLU A 1 116 ? -8.343 -3.070 -4.560 1.00 96.75 116 GLU A C 1
ATOM 960 O O . GLU A 1 116 ? -9.084 -2.817 -3.608 1.00 96.75 116 GLU A O 1
ATOM 965 N N . ASP A 1 117 ? -7.469 -4.074 -4.537 1.00 96.00 117 ASP A N 1
ATOM 966 C CA . ASP A 1 117 ? -7.374 -5.000 -3.419 1.00 96.00 117 ASP A CA 1
ATOM 967 C C . ASP A 1 117 ? -6.866 -4.309 -2.147 1.00 96.00 117 ASP A C 1
ATOM 969 O O . ASP A 1 117 ? -7.437 -4.490 -1.072 1.00 96.00 117 ASP A O 1
ATOM 973 N N . LEU A 1 118 ? -5.868 -3.430 -2.273 1.00 94.50 118 LEU A N 1
ATOM 974 C CA . LEU A 1 118 ? -5.361 -2.626 -1.164 1.00 94.50 118 LEU A CA 1
ATOM 975 C C . LEU A 1 118 ? -6.428 -1.675 -0.606 1.00 94.50 118 LEU A C 1
ATOM 977 O O . LEU A 1 118 ? -6.588 -1.582 0.611 1.00 94.50 118 LEU A O 1
ATOM 981 N N . LYS A 1 119 ? -7.188 -0.997 -1.479 1.00 92.56 119 LYS A N 1
ATOM 982 C CA . LYS A 1 119 ? -8.318 -0.147 -1.063 1.00 92.56 119 LYS A CA 1
ATOM 983 C C . LYS A 1 119 ? -9.330 -0.944 -0.252 1.00 92.56 119 LYS A C 1
ATOM 985 O O . LYS A 1 119 ? -9.742 -0.493 0.814 1.00 92.56 119 LYS A O 1
ATOM 990 N N . ARG A 1 120 ? -9.647 -2.160 -0.702 1.00 93.12 120 ARG A N 1
ATOM 991 C CA . ARG A 1 120 ? -10.536 -3.070 0.020 1.00 93.12 120 ARG A CA 1
ATOM 992 C C . ARG A 1 120 ? -9.993 -3.431 1.404 1.00 93.12 120 ARG A C 1
ATOM 994 O O . ARG A 1 120 ? -10.746 -3.339 2.365 1.00 93.12 120 ARG A O 1
ATOM 1001 N N . VAL A 1 121 ? -8.707 -3.781 1.538 1.00 90.31 121 VAL A N 1
ATOM 1002 C CA . VAL A 1 121 ? -8.097 -4.080 2.856 1.00 90.31 121 VAL A CA 1
ATOM 1003 C C . VAL A 1 121 ? -8.208 -2.890 3.804 1.00 90.31 121 VAL A C 1
ATOM 1005 O O . VAL A 1 121 ? -8.560 -3.054 4.974 1.00 90.31 121 VAL A O 1
ATOM 1008 N N . VAL A 1 122 ? -7.902 -1.689 3.313 1.00 85.94 122 VAL A N 1
ATOM 1009 C CA . VAL A 1 122 ? -7.944 -0.467 4.126 1.00 85.94 122 VAL A CA 1
ATOM 1010 C C . VAL A 1 122 ? -9.381 -0.148 4.549 1.00 85.94 122 VAL A C 1
ATOM 1012 O O . VAL A 1 122 ? -9.621 0.161 5.716 1.00 85.94 122 VAL A O 1
ATOM 1015 N N . GLU A 1 123 ? -10.354 -0.287 3.648 1.00 85.81 123 GLU A N 1
ATOM 1016 C CA . GLU A 1 123 ? -11.775 -0.116 3.965 1.00 85.81 123 GLU A CA 1
ATOM 1017 C C . GLU A 1 123 ? -12.280 -1.153 4.976 1.00 85.81 123 GLU A C 1
ATOM 1019 O O . GLU A 1 123 ? -12.919 -0.775 5.959 1.00 85.81 123 GLU A O 1
ATOM 1024 N N . GLU A 1 124 ? -11.962 -2.436 4.789 1.00 84.12 124 GLU A N 1
ATOM 1025 C CA . GLU A 1 124 ? -12.302 -3.518 5.725 1.00 84.12 124 GLU A CA 1
ATOM 1026 C C . GLU A 1 124 ? -11.723 -3.238 7.122 1.00 84.12 124 GLU A C 1
ATOM 1028 O O . GLU A 1 124 ? -12.424 -3.345 8.133 1.00 84.12 124 GLU A O 1
ATOM 1033 N N . THR A 1 125 ? -10.467 -2.788 7.181 1.00 81.44 125 THR A N 1
ATOM 1034 C CA . THR A 1 125 ? -9.787 -2.424 8.433 1.00 81.44 125 THR A CA 1
ATOM 1035 C C . THR A 1 125 ? -10.473 -1.238 9.111 1.00 81.44 125 THR A C 1
ATOM 1037 O O . THR A 1 125 ? -10.776 -1.294 10.305 1.00 81.44 125 THR A O 1
ATOM 1040 N N . ASN A 1 126 ? -10.798 -0.187 8.356 1.00 77.12 126 ASN A N 1
ATOM 1041 C CA . ASN A 1 126 ? -11.503 0.987 8.873 1.00 77.12 126 ASN A CA 1
ATOM 1042 C C . ASN A 1 126 ? -12.910 0.635 9.386 1.00 77.12 126 ASN A C 1
ATOM 1044 O O . ASN A 1 126 ? -13.338 1.140 10.428 1.00 77.12 126 ASN A O 1
ATOM 1048 N N . GLN A 1 127 ? -13.624 -0.262 8.702 1.00 80.25 127 GLN A N 1
ATOM 1049 C CA . GLN A 1 127 ? -14.930 -0.748 9.148 1.00 80.25 127 GLN A CA 1
ATOM 1050 C C . GLN A 1 127 ? -14.826 -1.551 10.446 1.00 80.25 127 GLN A C 1
ATOM 1052 O O . GLN A 1 127 ? -15.619 -1.322 11.366 1.00 80.25 127 GLN A O 1
ATOM 1057 N N . MET A 1 128 ? -13.840 -2.447 10.546 1.00 74.19 128 MET A N 1
ATOM 1058 C CA . MET A 1 128 ? -13.602 -3.255 11.741 1.00 74.19 128 MET A CA 1
ATOM 1059 C C . MET A 1 128 ? -13.234 -2.380 12.943 1.00 74.19 128 MET A C 1
ATOM 1061 O O . MET A 1 128 ? -13.850 -2.505 14.002 1.00 74.19 128 MET A O 1
ATOM 1065 N N . ILE A 1 129 ? -12.301 -1.438 12.774 1.00 72.06 129 ILE A N 1
ATOM 1066 C CA . ILE A 1 129 ? -11.929 -0.479 13.824 1.00 72.06 129 ILE A CA 1
ATOM 1067 C C . ILE A 1 129 ? -13.152 0.344 14.235 1.00 72.06 129 ILE A C 1
ATOM 1069 O O . ILE A 1 129 ? -13.441 0.474 15.424 1.00 72.06 129 ILE A O 1
ATOM 1073 N N . GLY A 1 130 ? -13.923 0.847 13.267 1.00 72.12 130 GLY A N 1
ATOM 1074 C CA . GLY A 1 130 ? -15.149 1.592 13.537 1.00 72.12 130 GLY A CA 1
ATOM 1075 C C . GLY A 1 130 ? -16.178 0.781 14.331 1.00 72.12 130 GLY A C 1
ATOM 1076 O O . GLY A 1 130 ? -16.822 1.324 15.230 1.00 72.12 130 GLY A O 1
ATOM 1077 N N . ALA A 1 131 ? -16.327 -0.513 14.039 1.00 74.75 131 ALA A N 1
ATOM 1078 C CA . ALA A 1 131 ? -17.195 -1.414 14.795 1.00 74.75 131 ALA A CA 1
ATOM 1079 C C . ALA A 1 131 ? -16.683 -1.627 16.227 1.00 74.75 131 ALA A C 1
ATOM 1081 O O . ALA A 1 131 ? -17.433 -1.400 17.174 1.00 74.75 131 ALA A O 1
ATOM 1082 N N . MET A 1 132 ? -15.395 -1.940 16.396 1.00 69.12 132 MET A N 1
ATOM 1083 C CA . MET A 1 132 ? -14.788 -2.139 17.716 1.00 69.12 132 MET A CA 1
ATOM 1084 C C . MET A 1 132 ? -14.881 -0.887 18.595 1.00 69.12 132 MET A C 1
ATOM 1086 O O . MET A 1 132 ? -15.185 -0.986 19.784 1.00 69.12 132 MET A O 1
ATOM 1090 N N . VAL A 1 133 ? -14.662 0.301 18.024 1.00 71.62 133 VAL A N 1
ATOM 1091 C CA . VAL A 1 133 ? -14.791 1.574 18.749 1.00 71.62 133 VAL A CA 1
ATOM 1092 C C . VAL A 1 133 ? -16.234 1.797 19.198 1.00 71.62 133 VAL A C 1
ATOM 1094 O O . VAL A 1 133 ? -16.454 2.166 20.352 1.00 71.62 133 VAL A O 1
ATOM 1097 N N . ARG A 1 134 ? -17.225 1.539 18.332 1.00 75.88 134 ARG A N 1
ATOM 1098 C CA . ARG A 1 134 ? -18.648 1.651 18.700 1.00 75.88 134 ARG A CA 1
ATOM 1099 C C . ARG A 1 134 ? -19.029 0.674 19.808 1.00 75.88 134 ARG A C 1
ATOM 1101 O O . ARG A 1 134 ? -19.714 1.077 20.749 1.00 75.88 134 ARG A O 1
ATOM 1108 N N . ASP A 1 135 ? -18.558 -0.565 19.732 1.00 77.06 135 ASP A N 1
ATOM 1109 C CA . ASP A 1 135 ? -18.860 -1.595 20.725 1.00 77.06 135 ASP A CA 1
ATOM 1110 C C . ASP A 1 135 ? -18.222 -1.271 22.078 1.00 77.06 135 ASP A C 1
ATOM 1112 O O . ASP A 1 135 ? -18.903 -1.270 23.107 1.00 77.06 135 ASP A O 1
ATOM 1116 N N . CYS A 1 136 ? -16.942 -0.894 22.080 1.00 74.81 136 CYS A N 1
ATOM 1117 C CA . CYS A 1 136 ? -16.222 -0.505 23.289 1.00 74.81 136 CYS A CA 1
ATOM 1118 C C . CYS A 1 136 ? -16.841 0.747 23.931 1.00 74.81 136 CYS A C 1
ATOM 1120 O O . CYS A 1 136 ? -17.098 0.779 25.137 1.00 74.81 136 CYS A O 1
ATOM 1122 N N . PHE A 1 137 ? -17.187 1.752 23.121 1.00 75.62 137 PHE A N 1
ATOM 1123 C CA . PHE A 1 137 ? -17.893 2.940 23.597 1.00 75.62 137 PHE A CA 1
ATOM 1124 C C . PHE A 1 137 ? -19.280 2.599 24.161 1.00 75.62 137 PHE A C 1
ATOM 1126 O O . PHE A 1 137 ? -19.686 3.149 25.185 1.00 75.62 137 PHE A O 1
ATOM 1133 N N . GLY A 1 138 ? -20.000 1.654 23.551 1.00 75.12 138 GLY A N 1
ATOM 1134 C CA . GLY A 1 138 ? -21.284 1.160 24.048 1.00 75.12 138 GLY A CA 1
ATOM 1135 C C . GLY A 1 138 ? -21.182 0.443 25.399 1.00 75.12 138 GLY A C 1
ATOM 1136 O O . GLY A 1 138 ? -22.089 0.570 26.228 1.00 75.12 138 GLY A O 1
ATOM 1137 N N . VAL A 1 139 ? -20.087 -0.283 25.643 1.00 77.56 139 VAL A N 1
ATOM 1138 C CA . VAL A 1 139 ? -19.783 -0.905 26.944 1.00 77.56 139 VAL A CA 1
ATOM 1139 C C . VAL A 1 139 ? -19.452 0.165 27.982 1.00 77.56 139 VAL A C 1
ATOM 1141 O O . VAL A 1 139 ? -20.073 0.186 29.044 1.00 77.56 139 VAL A O 1
ATOM 1144 N N . LEU A 1 140 ? -18.557 1.102 27.657 1.00 72.56 140 LEU A N 1
ATOM 1145 C CA . LEU A 1 140 ? -18.178 2.201 28.551 1.00 72.56 140 LEU A CA 1
ATOM 1146 C C . LEU A 1 140 ? -19.380 3.068 28.935 1.00 72.56 140 LEU A C 1
ATOM 1148 O O . LEU A 1 140 ? -19.555 3.395 30.106 1.00 72.56 140 LEU A O 1
ATOM 1152 N N . LYS A 1 141 ? -20.250 3.397 27.974 1.00 75.12 141 LYS A N 1
ATOM 1153 C CA . LYS A 1 141 ? -21.469 4.175 28.224 1.00 75.12 141 LYS A CA 1
ATOM 1154 C C . LYS A 1 141 ? -22.432 3.440 29.158 1.00 75.12 141 LYS A C 1
ATOM 1156 O O . LYS A 1 141 ? -22.999 4.064 30.052 1.00 75.12 141 LYS A O 1
ATOM 1161 N N . ARG A 1 142 ? -22.613 2.127 28.972 1.00 79.12 142 ARG A N 1
ATOM 1162 C CA . ARG A 1 142 ? -23.453 1.305 29.858 1.00 79.12 142 ARG A CA 1
ATOM 1163 C C . ARG A 1 142 ? -22.884 1.230 31.269 1.00 79.12 142 ARG A C 1
ATOM 1165 O O . ARG A 1 142 ? -23.642 1.339 32.225 1.00 79.12 142 ARG A O 1
ATOM 1172 N N . GLU A 1 143 ? -21.574 1.069 31.400 1.00 73.75 143 GLU A N 1
ATOM 1173 C CA . GLU A 1 143 ? -20.932 0.985 32.710 1.00 73.75 143 GLU A CA 1
ATOM 1174 C C . GLU A 1 143 ? -20.954 2.333 33.445 1.00 73.75 143 GLU A C 1
ATOM 1176 O O . GLU A 1 143 ? -21.285 2.388 34.627 1.00 73.75 143 GLU A O 1
ATOM 1181 N N . ALA A 1 144 ? -20.728 3.439 32.729 1.00 71.44 144 ALA A N 1
ATOM 1182 C CA . ALA A 1 144 ? -20.866 4.786 33.276 1.00 71.44 144 ALA A CA 1
ATOM 1183 C C . ALA A 1 144 ? -22.297 5.072 33.759 1.00 71.44 144 ALA A C 1
ATOM 1185 O O . ALA A 1 144 ? -22.468 5.637 34.836 1.00 71.44 144 ALA A O 1
ATOM 1186 N N . ALA A 1 145 ? -23.322 4.643 33.011 1.00 75.12 145 ALA A N 1
ATOM 1187 C CA . ALA A 1 145 ? -24.716 4.799 33.427 1.00 75.12 145 ALA A CA 1
ATOM 1188 C C . ALA A 1 145 ? -25.003 4.074 34.756 1.00 75.12 145 ALA A C 1
ATOM 1190 O O . ALA A 1 145 ? -25.566 4.676 35.664 1.00 75.12 145 ALA A O 1
ATOM 1191 N N . LYS A 1 146 ? -24.516 2.833 34.924 1.00 75.12 146 LYS A N 1
ATOM 1192 C CA . LYS A 1 146 ? -24.641 2.099 36.199 1.00 75.12 146 LYS A CA 1
ATOM 1193 C C . LYS A 1 146 ? -23.933 2.802 37.360 1.00 75.12 146 LYS A C 1
ATOM 1195 O O . LYS A 1 146 ? -24.395 2.731 38.494 1.00 75.12 146 LYS A O 1
ATOM 1200 N N . MET A 1 147 ? -22.795 3.445 37.096 1.00 64.44 147 MET A N 1
ATOM 1201 C CA . MET A 1 147 ? -22.044 4.170 38.122 1.00 64.44 147 MET A CA 1
ATOM 1202 C C . MET A 1 147 ? -22.707 5.496 38.517 1.00 64.44 147 MET A C 1
ATOM 1204 O O . MET A 1 147 ? -22.620 5.886 39.679 1.00 64.44 147 MET A O 1
ATOM 1208 N N . LEU A 1 148 ? -23.384 6.175 37.588 1.00 61.75 148 LEU A N 1
ATOM 1209 C CA . LEU A 1 148 ? -24.110 7.424 37.852 1.00 61.75 148 LEU A CA 1
ATOM 1210 C C . LEU A 1 148 ? -25.394 7.220 38.667 1.00 61.75 148 LEU A C 1
ATOM 1212 O O . LEU A 1 148 ? -25.750 8.103 39.442 1.00 61.75 148 LEU A O 1
ATOM 1216 N N . ASP A 1 149 ? -26.022 6.048 38.575 1.00 60.78 149 ASP A N 1
ATOM 1217 C CA . ASP A 1 149 ? -27.158 5.682 39.432 1.00 60.78 149 ASP A CA 1
ATOM 1218 C C . ASP A 1 149 ? -26.739 5.340 40.880 1.00 60.78 149 ASP A C 1
ATOM 1220 O O . ASP A 1 149 ? -27.591 5.126 41.745 1.00 60.78 149 ASP A O 1
ATOM 1224 N N . SER A 1 150 ? -25.432 5.320 41.187 1.00 55.22 150 SER A N 1
ATOM 1225 C CA . SER A 1 150 ? -24.931 5.148 42.553 1.00 55.22 150 SER A CA 1
ATOM 1226 C C . SER A 1 150 ? -24.741 6.505 43.252 1.00 55.22 150 SER A C 1
ATOM 1228 O O . SER A 1 150 ? -23.815 7.253 42.914 1.00 55.22 150 SER A O 1
ATOM 1230 N N . PRO A 1 151 ? -25.530 6.829 44.297 1.00 57.53 151 PRO A N 1
ATOM 1231 C CA . PRO A 1 151 ? -25.441 8.112 45.003 1.00 57.53 151 PRO A CA 1
ATOM 1232 C C . PRO A 1 151 ? -24.083 8.356 45.692 1.00 57.53 151 PRO A C 1
ATOM 1234 O O . PRO A 1 151 ? -23.763 9.489 46.046 1.00 57.53 151 PRO A O 1
ATOM 1237 N N . GLN A 1 152 ? -23.245 7.326 45.860 1.00 56.00 152 GLN A N 1
ATOM 1238 C CA . GLN A 1 152 ? -21.889 7.472 46.406 1.00 56.00 152 GLN A CA 1
ATOM 1239 C C . GLN A 1 152 ? -20.883 8.043 45.393 1.00 56.00 152 GLN A C 1
ATOM 1241 O O . GLN A 1 152 ? -19.938 8.724 45.791 1.00 56.00 152 GLN A O 1
ATOM 1246 N N . ILE A 1 153 ? -21.075 7.800 44.092 1.00 54.94 153 ILE A N 1
ATOM 1247 C CA . ILE A 1 153 ? -20.106 8.183 43.053 1.00 54.94 153 ILE A CA 1
ATOM 1248 C C . ILE A 1 153 ? -20.313 9.637 42.613 1.00 54.94 153 ILE A C 1
ATOM 1250 O O . ILE A 1 153 ? -19.334 10.327 42.338 1.00 54.94 153 ILE A O 1
ATOM 1254 N N . ALA A 1 154 ? -21.548 10.146 42.642 1.00 56.56 154 ALA A N 1
ATOM 1255 C CA . ALA A 1 154 ? -21.838 11.554 42.358 1.00 56.56 154 ALA A CA 1
ATOM 1256 C C . ALA A 1 154 ? -21.103 12.511 43.321 1.00 56.56 154 ALA A C 1
ATOM 1258 O O . ALA A 1 154 ? -20.542 13.520 42.893 1.00 56.56 154 ALA A O 1
ATOM 1259 N N . ASN A 1 155 ? -21.028 12.154 44.607 1.00 61.53 155 ASN A N 1
ATOM 1260 C CA . ASN A 1 155 ? -20.293 12.930 45.610 1.00 61.53 155 ASN A CA 1
ATOM 1261 C C . ASN A 1 155 ? -18.773 12.861 45.388 1.00 61.53 155 ASN A C 1
ATOM 1263 O O . ASN A 1 155 ? -18.093 13.880 45.474 1.00 61.53 155 ASN A O 1
ATOM 1267 N N . LEU A 1 156 ? -18.246 11.685 45.020 1.00 63.44 156 LEU A N 1
ATOM 1268 C CA . LEU A 1 156 ? -16.821 11.498 44.728 1.00 63.44 156 LEU A CA 1
ATOM 1269 C C . LEU A 1 156 ? -16.381 12.237 43.449 1.00 63.44 156 LEU A C 1
ATOM 1271 O O . LEU A 1 156 ? -15.293 12.807 43.399 1.00 63.44 156 LEU A O 1
ATOM 1275 N N . ALA A 1 157 ? -17.228 12.234 42.417 1.00 58.84 157 ALA A N 1
ATOM 1276 C CA . ALA A 1 157 ? -16.987 12.948 41.169 1.00 58.84 157 ALA A CA 1
ATOM 1277 C C . ALA A 1 157 ? -16.999 14.468 41.384 1.00 58.84 157 ALA A C 1
ATOM 1279 O O . ALA A 1 157 ? -16.116 15.155 40.873 1.00 58.84 157 ALA A O 1
ATOM 1280 N N . ASN A 1 158 ? -17.933 14.985 42.190 1.00 65.69 158 ASN A N 1
ATOM 1281 C CA . ASN A 1 158 ? -17.957 16.399 42.568 1.00 65.69 158 ASN A CA 1
ATOM 1282 C C . ASN A 1 158 ? -16.706 16.802 43.362 1.00 65.69 158 ASN A C 1
ATOM 1284 O O . ASN A 1 158 ? -16.086 17.807 43.023 1.00 65.69 158 ASN A O 1
ATOM 1288 N N . ASP A 1 159 ? -16.268 16.001 44.339 1.00 69.81 159 ASP A N 1
ATOM 1289 C CA . ASP A 1 159 ? -15.039 16.279 45.100 1.00 69.81 159 ASP A CA 1
ATOM 1290 C C . ASP A 1 159 ? -13.780 16.261 44.219 1.00 69.81 159 ASP A C 1
ATOM 1292 O O . ASP A 1 159 ? -12.896 17.110 44.371 1.00 69.81 159 ASP A O 1
ATOM 1296 N N . ALA A 1 160 ? -13.701 15.328 43.264 1.00 62.50 160 ALA A N 1
ATOM 1297 C CA . ALA A 1 160 ? -12.593 15.246 42.316 1.00 62.50 160 ALA A CA 1
ATOM 1298 C C . ALA A 1 160 ? -12.574 16.438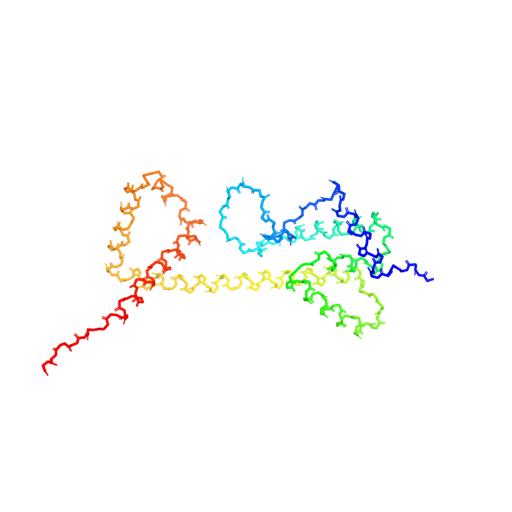 41.343 1.00 62.50 160 ALA A C 1
ATOM 1300 O O . ALA A 1 160 ? -11.508 16.995 41.073 1.00 62.50 160 ALA A O 1
ATOM 1301 N N . ILE A 1 161 ? -13.742 16.870 40.853 1.00 64.38 161 ILE A N 1
ATOM 1302 C CA . ILE A 1 161 ? -13.881 18.071 40.016 1.00 64.38 161 ILE A CA 1
ATOM 1303 C C . ILE A 1 161 ? -13.499 19.323 40.815 1.00 64.38 161 ILE A C 1
ATOM 1305 O O . ILE A 1 161 ? -12.779 20.182 40.303 1.00 64.38 161 ILE A O 1
ATOM 1309 N N . GLU A 1 162 ? -13.901 19.412 42.082 1.00 68.94 162 GLU A N 1
ATOM 1310 C CA . GLU A 1 162 ? -13.582 20.546 42.949 1.00 68.94 162 GLU A CA 1
ATOM 1311 C C . GLU A 1 162 ? -12.081 20.591 43.296 1.00 68.94 162 GLU A C 1
ATOM 1313 O O . GLU A 1 162 ? -11.476 21.665 43.324 1.00 68.94 162 GLU A O 1
ATOM 1318 N N . GLN A 1 163 ? -11.435 19.437 43.506 1.00 67.50 163 GLN A N 1
ATOM 1319 C CA . GLN A 1 163 ? -9.977 19.346 43.655 1.00 67.50 163 GLN A CA 1
ATOM 1320 C C . GLN A 1 163 ? -9.238 19.741 42.375 1.00 67.50 163 GLN A C 1
ATOM 1322 O O . GLN A 1 163 ? -8.275 20.506 42.444 1.00 67.50 163 GLN A O 1
ATOM 1327 N N . LEU A 1 164 ? -9.702 19.284 41.210 1.00 57.25 164 LEU A N 1
ATOM 1328 C CA . LEU A 1 164 ? -9.118 19.652 39.920 1.00 57.25 164 LEU A CA 1
ATOM 1329 C C . LEU A 1 164 ? -9.244 21.160 39.665 1.00 57.25 164 LEU A C 1
ATOM 1331 O O . LEU A 1 164 ? -8.287 21.797 39.227 1.00 57.25 164 LEU A O 1
ATOM 1335 N N . ARG A 1 165 ? -10.394 21.751 40.011 1.00 62.38 165 ARG A N 1
ATOM 1336 C CA . ARG A 1 165 ? -10.647 23.195 39.912 1.00 62.38 165 ARG A CA 1
ATOM 1337 C C . ARG A 1 165 ? -9.693 24.009 40.784 1.00 62.38 165 ARG A C 1
ATOM 1339 O O . ARG A 1 165 ? -9.250 25.074 40.361 1.00 62.38 165 ARG A O 1
ATOM 1346 N N . ARG A 1 166 ? -9.361 23.508 41.979 1.00 69.31 166 ARG A N 1
ATOM 1347 C CA . ARG A 1 166 ? -8.383 24.141 42.879 1.00 69.31 166 ARG A CA 1
ATOM 1348 C C . ARG A 1 166 ? -6.947 23.997 42.380 1.00 69.31 166 ARG A C 1
ATOM 1350 O O . ARG A 1 166 ? -6.182 24.947 42.498 1.00 69.31 166 ARG A O 1
ATOM 1357 N N . ALA A 1 167 ? -6.585 22.839 41.828 1.00 65.50 167 ALA A N 1
ATOM 1358 C CA . ALA A 1 167 ? -5.231 22.576 41.341 1.00 65.50 167 ALA A CA 1
ATOM 1359 C C . ALA A 1 167 ? -4.930 23.279 40.004 1.00 65.50 167 ALA A C 1
ATOM 1361 O O . ALA A 1 167 ? -3.805 23.721 39.775 1.00 65.50 167 ALA A O 1
ATOM 1362 N N . HIS A 1 168 ? -5.932 23.409 39.128 1.00 50.56 168 HIS A N 1
ATOM 1363 C CA . HIS A 1 168 ? -5.767 23.919 37.766 1.00 50.56 168 HIS A CA 1
ATOM 1364 C C . HIS A 1 168 ? -6.931 24.844 37.349 1.00 50.56 168 HIS A C 1
ATOM 1366 O O . HIS A 1 168 ? -7.763 24.464 36.518 1.00 50.56 168 HIS A O 1
ATOM 1372 N N . PRO A 1 169 ? -6.991 26.087 37.871 1.00 59.66 169 PRO A N 1
AT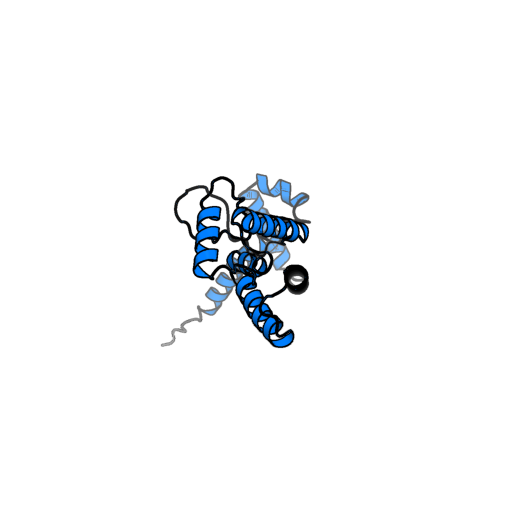OM 1373 C CA . PRO A 1 169 ? -8.110 27.011 37.644 1.00 59.66 169 PRO A CA 1
ATOM 1374 C C . PRO A 1 169 ? -8.391 27.316 36.161 1.00 59.66 169 PRO A C 1
ATOM 1376 O O . PRO A 1 169 ? -9.534 27.570 35.787 1.00 59.66 169 PRO A O 1
ATOM 1379 N N . TYR A 1 170 ? -7.380 27.219 35.295 1.00 49.56 170 TYR A N 1
ATOM 1380 C CA . TYR A 1 170 ? -7.503 27.493 33.859 1.00 49.56 170 TYR A CA 1
ATOM 1381 C C . TYR A 1 170 ? -8.136 26.344 33.049 1.00 49.56 170 TYR A C 1
ATOM 1383 O O . TYR A 1 170 ? -8.673 26.587 31.972 1.00 49.56 170 TYR A O 1
ATOM 1391 N N . ILE A 1 171 ? -8.138 25.109 33.568 1.00 50.53 171 ILE A N 1
ATOM 1392 C CA . ILE A 1 171 ? -8.754 23.938 32.911 1.00 50.53 171 ILE A CA 1
ATOM 1393 C C . ILE A 1 171 ? -10.267 23.882 33.197 1.00 50.53 171 ILE A C 1
ATOM 1395 O O . ILE A 1 171 ? -11.047 23.376 32.397 1.00 50.53 171 ILE A O 1
ATOM 1399 N N . ALA A 1 172 ? -10.725 24.471 34.303 1.00 44.81 172 ALA A N 1
ATOM 1400 C CA . ALA A 1 172 ? -12.140 24.471 34.678 1.00 44.81 172 ALA A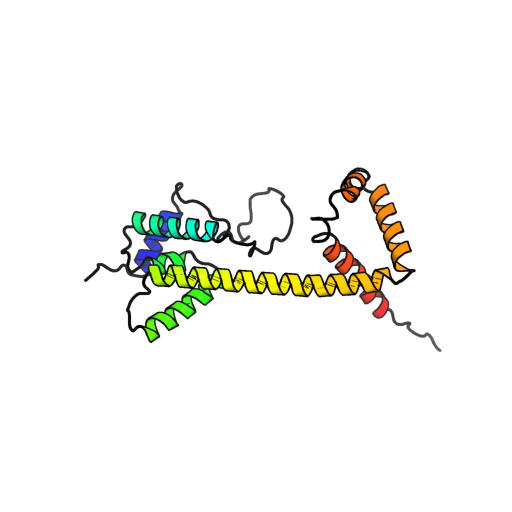 CA 1
ATOM 1401 C C . ALA A 1 172 ? -13.036 25.309 33.740 1.00 44.81 172 ALA A C 1
ATOM 1403 O O . ALA A 1 172 ? -14.226 25.027 33.610 1.00 44.81 172 ALA A O 1
ATOM 1404 N N . SER A 1 173 ? -12.467 26.309 33.057 1.00 45.25 173 SER A N 1
ATOM 1405 C CA . SER A 1 173 ? -13.177 27.152 32.081 1.00 45.25 173 SER A CA 1
ATOM 1406 C C . SER A 1 173 ? -13.582 26.375 30.816 1.00 45.25 173 SER A C 1
ATOM 1408 O O . SER A 1 173 ? -14.674 26.565 30.282 1.00 45.25 173 SER A O 1
ATOM 1410 N N . SER A 1 174 ? -12.751 25.430 30.369 1.00 39.38 174 SER A N 1
ATOM 1411 C CA . SER A 1 174 ? -12.971 24.653 29.141 1.00 39.38 174 SER A CA 1
ATOM 1412 C C . SER A 1 174 ? -13.875 23.427 29.328 1.00 39.38 174 SER A C 1
ATOM 1414 O O . SER A 1 174 ? -14.428 22.922 28.350 1.00 39.38 174 SER A O 1
ATOM 1416 N N . ILE A 1 175 ? -14.121 22.986 30.568 1.00 46.25 175 ILE A N 1
ATOM 1417 C CA . ILE A 1 175 ? -15.043 21.874 30.876 1.00 46.25 175 ILE A CA 1
ATOM 1418 C C . ILE A 1 175 ? -16.496 22.228 30.521 1.00 46.25 175 ILE A C 1
ATOM 1420 O O . ILE A 1 175 ? -17.265 21.351 30.134 1.00 46.25 175 ILE A O 1
ATOM 1424 N N . LYS A 1 176 ? -16.870 23.515 30.568 1.00 43.81 176 LYS A N 1
ATOM 1425 C CA . LYS A 1 176 ? -18.250 23.958 30.311 1.00 43.81 176 LYS A CA 1
ATOM 1426 C C . LYS A 1 176 ? -18.645 23.972 28.825 1.00 43.81 176 LYS A C 1
ATOM 1428 O O . LYS A 1 176 ? -19.830 24.092 28.536 1.00 43.81 176 LYS A O 1
ATOM 1433 N N . LEU A 1 177 ? -17.687 23.836 27.901 1.00 39.66 177 LEU A N 1
ATOM 1434 C CA . LEU A 1 177 ? -17.932 23.883 26.448 1.00 39.66 177 LEU A CA 1
ATOM 1435 C C . LEU A 1 177 ? -17.228 22.770 25.644 1.00 39.66 177 LEU A C 1
ATOM 1437 O O . LEU A 1 177 ? -17.729 22.390 24.592 1.00 39.66 177 LEU A O 1
ATOM 1441 N N . GLY A 1 178 ? -16.112 22.201 26.119 1.00 35.78 178 GLY A N 1
ATOM 1442 C CA . GLY A 1 178 ? -15.314 21.222 25.359 1.00 35.78 178 GLY A CA 1
ATOM 1443 C C . GLY A 1 178 ? -15.477 19.749 25.760 1.00 35.78 178 GLY A C 1
ATOM 1444 O O . GLY A 1 178 ? -15.036 18.860 25.028 1.00 35.78 178 GLY A O 1
ATOM 1445 N N . LEU A 1 179 ? -16.118 19.448 26.897 1.00 41.69 179 LEU A N 1
ATOM 1446 C CA . LEU A 1 179 ? -16.219 18.072 27.411 1.00 41.69 179 LEU A CA 1
ATOM 1447 C C . LEU A 1 179 ? -17.309 17.219 26.732 1.00 41.69 179 LEU A C 1
ATOM 1449 O O . LEU A 1 179 ? -17.451 16.044 27.053 1.00 41.69 179 LEU A O 1
ATOM 1453 N N . ILE A 1 180 ? -18.060 17.796 25.788 1.00 48.16 180 ILE A N 1
ATOM 1454 C CA . ILE A 1 180 ? -19.114 17.094 25.039 1.00 48.16 180 ILE A CA 1
ATOM 1455 C C . ILE A 1 180 ? -18.565 16.422 23.766 1.00 48.16 180 ILE A C 1
ATOM 1457 O O . ILE A 1 180 ? -19.206 15.508 23.259 1.00 48.16 180 ILE A O 1
ATOM 1461 N N . VAL A 1 181 ? -17.374 16.795 23.267 1.00 43.03 181 VAL A N 1
ATOM 1462 C CA . VAL A 1 181 ? -16.896 16.273 21.966 1.00 43.03 181 VAL A CA 1
ATOM 1463 C C . VAL A 1 181 ? -15.469 15.698 21.969 1.00 43.03 181 VAL A C 1
ATOM 1465 O O . VAL A 1 181 ? -15.201 14.823 21.157 1.00 43.03 181 VAL A O 1
ATOM 1468 N N . GLY A 1 182 ? -14.561 16.075 22.884 1.00 37.22 182 GLY A N 1
ATOM 1469 C CA . GLY A 1 182 ? -13.161 15.594 22.797 1.00 37.22 182 GLY A CA 1
ATOM 1470 C C . GLY A 1 182 ? -12.481 15.108 24.083 1.00 37.22 182 GLY A C 1
ATOM 1471 O O . GLY A 1 182 ? -11.473 14.413 24.013 1.00 37.22 182 GLY A O 1
ATOM 1472 N N . GLY A 1 183 ? -12.992 15.453 25.268 1.00 36.00 183 GLY A N 1
ATOM 1473 C CA . GLY A 1 183 ? -12.239 15.290 26.526 1.00 36.00 183 GLY A CA 1
ATOM 1474 C C . GLY A 1 183 ? -12.306 13.912 27.199 1.00 36.00 183 GLY A C 1
ATOM 1475 O O . GLY A 1 183 ? -11.486 13.608 28.065 1.00 36.00 183 GLY A O 1
ATOM 1476 N N . THR A 1 184 ? -13.259 13.058 26.827 1.00 45.09 184 THR A N 1
ATOM 1477 C CA . THR A 1 184 ? -13.474 11.750 27.473 1.00 45.09 184 THR A CA 1
ATOM 1478 C C . THR A 1 184 ? -12.511 10.661 26.999 1.00 45.09 184 THR A C 1
ATOM 1480 O O . THR A 1 184 ? -12.330 9.678 27.710 1.00 45.09 184 THR A O 1
ATOM 1483 N N . ALA A 1 185 ? -11.827 10.836 25.865 1.00 43.56 185 ALA A N 1
ATOM 1484 C CA . ALA A 1 185 ? -10.933 9.812 25.320 1.00 43.56 185 ALA A CA 1
ATOM 1485 C C . ALA A 1 185 ? -9.600 9.665 26.085 1.00 43.56 185 ALA A C 1
ATOM 1487 O O . ALA A 1 185 ? -9.012 8.588 26.067 1.00 43.56 185 ALA A O 1
ATOM 1488 N N . VAL A 1 186 ? -9.127 10.706 26.787 1.00 45.22 186 VAL A N 1
ATOM 1489 C CA . VAL A 1 186 ? -7.777 10.699 27.398 1.00 45.22 186 VAL A CA 1
ATOM 1490 C C . VAL A 1 186 ? -7.809 10.688 28.930 1.00 45.22 186 VAL A C 1
ATOM 1492 O O . VAL A 1 186 ? -6.944 10.087 29.564 1.00 45.22 186 VAL A O 1
ATOM 1495 N N . VAL A 1 187 ? -8.828 11.283 29.558 1.00 46.22 187 VAL A N 1
ATOM 1496 C CA . VAL A 1 187 ? -8.897 11.367 31.031 1.00 46.22 187 VAL A CA 1
ATOM 1497 C C . VAL A 1 187 ? -9.459 10.083 31.660 1.00 46.22 187 VAL A C 1
ATOM 1499 O O . VAL A 1 187 ? -9.027 9.686 32.744 1.00 46.22 187 VAL A O 1
ATOM 1502 N N . LEU A 1 188 ? -10.368 9.381 30.972 1.00 47.50 188 LEU A N 1
ATOM 1503 C CA . LEU A 1 188 ? -11.000 8.164 31.499 1.00 47.50 188 LEU A CA 1
ATOM 1504 C C . LEU A 1 188 ? -10.046 6.960 31.618 1.00 47.50 188 LEU A C 1
ATOM 1506 O O . LEU A 1 188 ? -10.093 6.302 32.659 1.00 47.50 188 LEU A O 1
ATOM 1510 N N . PRO A 1 189 ? -9.130 6.684 30.666 1.00 44.47 189 PRO A N 1
ATOM 1511 C CA . PRO A 1 189 ? -8.162 5.598 30.841 1.00 44.47 189 PRO A CA 1
ATOM 1512 C C . PRO A 1 189 ? -7.196 5.836 32.012 1.00 44.47 189 PRO A C 1
ATOM 1514 O O . PRO A 1 189 ? -6.889 4.908 32.761 1.00 44.47 189 PRO A O 1
ATOM 1517 N N . ALA A 1 190 ? -6.762 7.083 32.231 1.00 44.81 190 ALA A N 1
ATOM 1518 C CA . ALA A 1 190 ? -5.842 7.427 33.316 1.00 44.81 190 ALA A CA 1
ATOM 1519 C C . ALA A 1 190 ? -6.505 7.341 34.703 1.00 44.81 190 ALA A C 1
ATOM 1521 O O . ALA A 1 190 ? -5.916 6.786 35.636 1.00 44.81 190 ALA A O 1
ATOM 1522 N N . LEU A 1 191 ? -7.751 7.816 34.840 1.00 48.34 191 LEU A N 1
ATOM 1523 C CA . LEU A 1 191 ? -8.503 7.663 36.090 1.00 48.34 191 LEU A CA 1
ATOM 1524 C C . LEU A 1 191 ? -8.893 6.201 36.353 1.00 48.34 191 LEU A C 1
ATOM 1526 O O . LEU A 1 191 ? -8.808 5.752 37.499 1.00 48.34 191 LEU A O 1
ATOM 1530 N N . GLY A 1 192 ? -9.261 5.446 35.311 1.00 49.22 192 GLY A N 1
ATOM 1531 C CA . GLY A 1 192 ? -9.576 4.018 35.409 1.00 49.22 192 GLY A CA 1
ATOM 1532 C C . GLY A 1 192 ? -8.379 3.189 35.882 1.00 49.22 192 GLY A C 1
ATOM 1533 O O . GLY A 1 192 ? -8.500 2.398 36.815 1.00 49.22 192 GLY A O 1
ATOM 1534 N N . MET A 1 193 ? -7.187 3.444 35.332 1.00 47.94 193 MET A N 1
ATOM 1535 C CA . MET A 1 193 ? -5.950 2.770 35.749 1.00 47.94 193 MET A CA 1
ATOM 1536 C C . MET A 1 193 ? -5.549 3.111 37.196 1.00 47.94 193 MET A C 1
ATOM 1538 O O . MET A 1 193 ? -5.148 2.222 37.948 1.00 47.94 193 MET A O 1
ATOM 1542 N N . MET A 1 194 ? -5.694 4.369 37.639 1.00 53.81 194 MET A N 1
ATOM 1543 C CA . MET A 1 194 ? -5.364 4.756 39.023 1.00 53.81 194 MET A CA 1
ATOM 1544 C C . MET A 1 194 ? -6.346 4.203 40.066 1.00 53.81 194 MET A C 1
ATOM 1546 O O . MET A 1 194 ? -5.933 3.846 41.174 1.00 53.81 194 MET A O 1
ATOM 1550 N N . THR A 1 195 ? -7.635 4.114 39.735 1.00 51.00 195 THR A N 1
ATOM 1551 C CA . THR A 1 195 ? -8.657 3.563 40.641 1.00 51.00 195 THR A CA 1
ATOM 1552 C C . THR A 1 195 ? -8.598 2.036 40.717 1.00 51.00 195 THR A C 1
ATOM 1554 O O . THR A 1 195 ? -8.665 1.490 41.820 1.00 51.00 195 THR A O 1
ATOM 1557 N N . TRP A 1 196 ? -8.344 1.349 39.598 1.00 50.94 196 TRP A N 1
ATOM 1558 C CA . TRP A 1 196 ? -8.154 -0.107 39.559 1.00 50.94 196 TRP A CA 1
ATOM 1559 C C . TRP A 1 196 ? -6.945 -0.563 40.390 1.00 50.94 196 TRP A C 1
ATOM 1561 O O . TRP A 1 196 ? -7.034 -1.503 41.183 1.00 50.94 196 TRP A O 1
ATOM 1571 N N . ASN A 1 197 ? -5.828 0.169 40.310 1.00 47.31 197 ASN A N 1
ATOM 1572 C CA . ASN A 1 197 ? -4.607 -0.164 41.051 1.00 47.31 197 ASN A CA 1
ATOM 1573 C C . ASN A 1 197 ? -4.763 0.035 42.580 1.00 47.31 197 ASN A C 1
ATOM 1575 O O . ASN A 1 197 ? -4.171 -0.686 43.386 1.00 47.31 197 ASN A O 1
ATOM 1579 N N . LYS A 1 198 ? -5.624 0.971 43.009 1.00 50.72 198 LYS A N 1
ATOM 1580 C CA . LYS A 1 198 ? -6.002 1.137 44.427 1.00 50.72 198 LYS A CA 1
ATOM 1581 C C . LYS A 1 198 ? -6.911 0.013 44.933 1.00 50.72 198 LYS A C 1
ATOM 1583 O O . LYS A 1 198 ? -6.806 -0.353 46.105 1.00 50.72 198 LYS A O 1
ATOM 1588 N N . LEU A 1 199 ? -7.774 -0.536 44.078 1.00 46.25 199 LEU A N 1
ATOM 1589 C CA . LEU A 1 199 ? -8.672 -1.637 44.432 1.00 46.25 199 LEU A CA 1
ATOM 1590 C C . LEU A 1 199 ? -7.901 -2.958 44.610 1.00 46.25 199 LEU A C 1
ATOM 1592 O O . LEU A 1 199 ? -8.103 -3.655 45.604 1.00 46.25 199 LEU A O 1
ATOM 1596 N N . LEU A 1 200 ? -6.932 -3.234 43.730 1.00 49.44 200 LEU A N 1
ATOM 1597 C CA . LEU A 1 200 ? -6.019 -4.382 43.838 1.00 49.44 200 LEU A CA 1
ATOM 1598 C C . LEU A 1 200 ? -5.171 -4.353 45.120 1.00 49.44 200 LEU A C 1
ATOM 1600 O O . LEU A 1 200 ? -5.015 -5.378 45.783 1.00 49.44 200 LEU A O 1
ATOM 1604 N N . ARG A 1 201 ? -4.684 -3.176 45.542 1.00 52.69 201 ARG A N 1
ATOM 1605 C CA . ARG A 1 201 ? -3.941 -3.055 46.812 1.00 52.69 201 ARG A CA 1
ATOM 1606 C C . ARG A 1 201 ? -4.786 -3.386 48.041 1.00 52.69 201 ARG A C 1
ATOM 1608 O O . ARG A 1 201 ? -4.244 -3.934 48.997 1.00 52.69 201 ARG A O 1
ATOM 1615 N N . ARG A 1 202 ? -6.092 -3.094 48.025 1.00 52.81 202 ARG A N 1
ATOM 1616 C CA . ARG A 1 202 ? -6.992 -3.406 49.150 1.00 52.81 202 ARG A CA 1
ATOM 1617 C C . ARG A 1 202 ? -7.299 -4.899 49.279 1.00 52.81 202 ARG A C 1
ATOM 1619 O O . ARG A 1 202 ? -7.519 -5.348 50.395 1.00 52.81 202 ARG A O 1
ATOM 1626 N N . GLN A 1 203 ? -7.261 -5.669 48.191 1.00 51.03 203 GLN A N 1
ATOM 1627 C CA . GLN A 1 203 ? -7.459 -7.124 48.254 1.00 51.03 203 GLN A CA 1
ATOM 1628 C C . GLN A 1 203 ? -6.203 -7.902 48.678 1.00 51.03 203 GLN A C 1
ATOM 1630 O O . GLN A 1 203 ? -6.331 -8.991 49.224 1.00 51.03 203 GLN A O 1
ATOM 1635 N N . SER A 1 204 ? -4.996 -7.345 48.509 1.00 48.75 204 SER A N 1
ATOM 1636 C CA . SER A 1 204 ? -3.751 -8.004 48.959 1.00 48.75 204 SER A CA 1
ATOM 1637 C C . SER A 1 204 ? -3.452 -7.859 50.462 1.00 48.75 204 SER A C 1
ATOM 1639 O O . SER A 1 204 ? -2.517 -8.473 50.968 1.00 48.75 204 SER A O 1
ATOM 1641 N N . GLY A 1 205 ? -4.234 -7.052 51.187 1.00 50.50 205 GLY A N 1
ATOM 1642 C CA . GLY A 1 205 ? -4.077 -6.802 52.621 1.00 50.50 205 GLY A CA 1
ATOM 1643 C C . GLY A 1 205 ? -5.089 -7.573 53.465 1.00 50.50 205 GLY A C 1
ATOM 1644 O O . GLY A 1 205 ? -5.883 -6.957 54.169 1.00 50.50 205 GLY A O 1
ATOM 1645 N N . GLY A 1 206 ? -5.095 -8.904 53.373 1.00 41.62 206 GLY A N 1
ATOM 1646 C CA . GLY A 1 206 ? -5.836 -9.745 54.317 1.00 41.62 206 GLY A CA 1
ATOM 1647 C C . GLY A 1 206 ? -5.205 -9.681 55.721 1.00 41.62 206 GLY A C 1
ATOM 1648 O O . GLY A 1 206 ? -3.975 -9.663 55.827 1.00 41.62 206 GLY A O 1
ATOM 1649 N N . PRO A 1 207 ? -6.002 -9.624 56.804 1.00 45.09 207 PRO A N 1
ATOM 1650 C CA . PRO A 1 207 ? -5.491 -9.463 58.159 1.00 45.09 207 PRO A CA 1
ATOM 1651 C C . PRO A 1 207 ? -4.760 -10.733 58.605 1.00 45.09 207 PRO A C 1
ATOM 1653 O O . PRO A 1 207 ? -5.339 -11.817 58.627 1.00 45.09 207 PRO A O 1
ATOM 1656 N N . LYS A 1 208 ? -3.491 -10.601 59.012 1.00 43.94 208 LYS A N 1
ATOM 1657 C CA . LYS A 1 208 ? -2.863 -11.592 59.891 1.00 43.94 208 LYS A CA 1
ATOM 1658 C C . LYS A 1 208 ? -3.583 -11.508 61.234 1.00 43.94 208 LYS A C 1
ATOM 1660 O O . LYS A 1 208 ? -3.347 -10.586 62.008 1.00 43.94 208 LYS A O 1
ATOM 1665 N N . SER A 1 209 ? -4.497 -12.442 61.462 1.00 46.34 209 SER A N 1
ATOM 1666 C CA . SER A 1 209 ? -5.045 -12.733 62.778 1.00 46.34 209 SER A CA 1
ATOM 1667 C C . SER A 1 209 ? -3.905 -13.178 63.689 1.00 46.34 209 SER A C 1
ATOM 1669 O O . SER A 1 209 ? -3.333 -14.251 63.501 1.00 46.34 209 SER A O 1
ATOM 1671 N N . SER A 1 210 ? -3.568 -12.325 64.647 1.00 54.72 210 SER A N 1
ATOM 1672 C CA . SER A 1 210 ? -2.867 -12.714 65.863 1.00 54.72 210 SER A CA 1
ATOM 1673 C C . SER A 1 210 ? -3.828 -13.521 66.737 1.00 54.72 210 SER A C 1
ATOM 1675 O O . SER A 1 210 ? -4.902 -13.024 67.064 1.00 54.72 210 SER A O 1
ATOM 1677 N N . LEU A 1 211 ? -3.438 -14.739 67.091 1.00 50.34 211 LEU A N 1
ATOM 1678 C CA . LEU A 1 211 ? -3.893 -15.535 68.239 1.00 50.34 211 LEU A CA 1
ATOM 1679 C C . LEU A 1 211 ? -2.742 -16.522 68.475 1.00 50.34 211 LEU A C 1
ATOM 1681 O O . LEU A 1 211 ? -2.342 -17.205 67.534 1.00 50.34 211 LEU A O 1
ATOM 1685 N N . GLU A 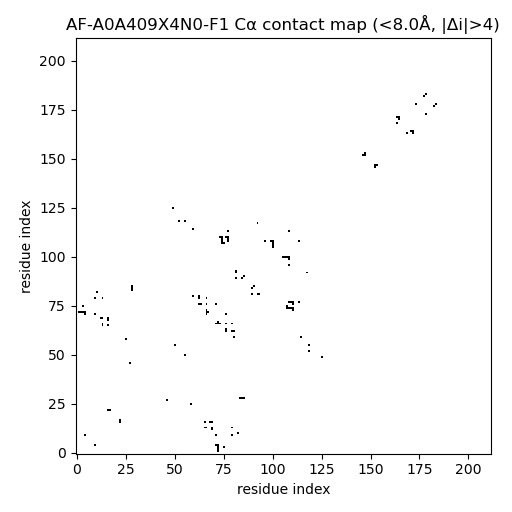1 212 ? -1.927 -16.231 69.490 1.00 46.53 212 GLU A N 1
ATOM 1686 C CA . GLU A 1 212 ? -1.879 -16.969 70.772 1.00 46.53 212 GLU A CA 1
ATOM 1687 C C . GLU A 1 212 ? -1.295 -18.377 70.624 1.00 46.53 212 GLU A C 1
ATOM 1689 O O . GLU A 1 212 ? -1.937 -19.243 69.994 1.00 46.53 212 GLU A O 1
#

Secondary structure (DSSP, 8-state):
---PPPHHHHHHHHHHHHTSTTPPPPTTS--S----------S---S-----HHHHHHHHHHHHHHHHHTT--GGGHHHHHHHH--HHHHHHHHHHHHHHHHHH--SS--HHHHHHHHHHHHHHHHHHHHHHHHHHHHHHHHHHHHHHT-HHHHHHHHHHHHHHHHH-TTTTTTHHHHTTTTTHHHHHHHHHHHHHHHHHHHHS------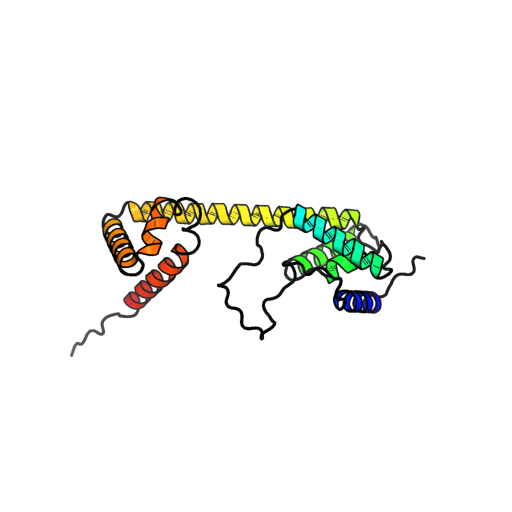--

Sequence (212 aa):
MPNLLTQHELERRLLRWTGSSLVPRYPFFDSPSSSHTSYSYAASQSHLASGSIDDLNRWLYDVELAAHDCDIPMEQYTDVAIFFLKGDLNEVMQQRRSVYLGHTRRVFWEWADFKEDLKRVVEETNQMIGAMVRDCFGVLKREAAKMLDSPQIANLANDAIEQLRRAHPYIASSIKLGLIVGGTAVVLPALGMMTWNKLLRRQSGGPKSSLE

Organism: NCBI:txid231916

pLDDT: mean 70.22, std 21.37, range [32.56, 97.56]

Foldseek 3Di:
DPPADDLVLLVVLLVVVVPDPPQDDDLQQDDPPDPDDDDDDDDDDPSLPCCDVVNLVVVLVSLVVSCVVSVHDQQCSLVSVLVRHDDPLSVVLVVVFVVVCVVVVDPGDHSVNSSVVSSVVNVVVVVVVVVVVVVVVVVVVVVVVVQVVDPVVVVVVVVVLVVCCVVPVPVNVCCVPPVVDPDCPPVVVVVVVVVVVVVVVVVVDDDPDDDD

Mean predicted aligned error: 16.57 Å

Radius of gyration: 26.22 Å; Cα contacts (8 Å, |Δi|>4): 76; chains: 1; bounding box: 46×46×94 Å

Solvent-accessible surface area (backbone atoms only — not comparable to full-atom values): 12991 Å² total; per-residue (Å²): 128,82,86,73,71,53,71,70,57,49,50,53,44,52,54,57,51,66,72,38,93,84,56,85,86,57,84,91,68,70,69,96,80,69,89,86,74,98,69,94,76,82,77,91,73,74,87,81,67,73,76,46,73,66,55,51,55,52,50,53,48,50,45,53,48,54,31,57,78,56,74,50,57,71,70,46,44,43,58,54,45,51,68,68,45,58,70,70,64,27,54,52,51,53,52,50,46,56,53,50,33,67,73,69,70,42,96,53,62,53,50,68,60,50,53,54,52,51,51,49,53,53,51,52,49,52,51,50,53,53,49,52,51,52,50,52,49,53,51,52,53,53,52,50,52,62,46,65,75,33,80,69,46,56,56,51,52,50,52,52,51,53,50,47,38,71,77,37,62,79,60,54,68,50,55,80,76,45,56,86,82,66,50,64,80,65,54,49,61,57,53,50,54,57,53,51,57,55,53,56,56,61,70,74,63,71,81,83,80,86,77,134